Protein 6ZDW (pdb70)

Solvent-accessible surface area: 14766 Å² total; per-residue (Å²): 94,81,38,90,66,23,0,111,36,0,10,75,56,5,61,106,75,120,38,103,59,100,57,0,48,68,36,0,86,58,4,31,95,55,55,35,96,79,8,65,75,100,17,11,39,4,0,0,65,9,0,2,43,2,0,2,36,5,0,0,5,66,87,16,51,177,89,134,39,52,63,0,50,64,30,8,167,132,10,89,96,6,84,102,0,5,106,57,4,3,66,94,0,94,23,134,178,69,140,128,119,72,84,40,55,59,8,2,3,21,0,2,0,0,0,16,105,37,52,25,18,82,2,0,32,87,1,0,47,128,6,0,36,86,22,0,62,95,39,62,134,121,128,128,109,34,72,107,19,5,113,26,0,26,69,48,2,38,52,122,163,43,152,96,21,102,67,97,56,0,59,79,40,0,61,45,39,48,65,35,221,89,141,108,18,67,115,80,17,8,36,5,0,0,65,8,0,0,42,2,0,2,34,5,0,0,5,65,91,14,43,172,61,140,38,53,48,0,46,68,21,8,160,132,1,84,87,6,55,59,0,0,103,31,0,4,137,84,2,154,33,71,116,102,29,135,65,100,119,9,44,70,41,0,6,26,0,0,0,0,0,15,100,37,48,26,17,60,1,0,32,57,0,0,48,129,5,0,37,94,24,0,64,92,41,66,119,167

Sequence (288 aa):
DTVEQFIHTIFARVTGRPVDITAALPLLKQILTGYTQEVAEHKFNYIGESAVQFAMHLILADHFSKYENGCLSAIAKKYTVPLQLYKLIGKQIHLKEYVRPVYLKETLDMIVGILFRCYGITAVYKFIQEEFILLVNQDINNTDTVEQFIHTIFARVTDDHGRPVDITAALPLLKQILTGYTQEVAEHKFNYIGESAVQFAMHLILADHFSKYENGCLSAIAKKYTVPLQLYKLIGKQIHLKEYVRPVYLKETLDMIVGILFRCYGITAVYKFIQEEFILLVNQDINN

B-factor: mean 44.1, std 14.48, range [25.54, 106.85]

Foldseek 3Di:
DDLVLLLCLLQVLQDPDGDDCVQLVVQSSCVVVPVCVVVVVLCQLVQLLVLLLVLLLVLCCVPVVVDDVVVSVVLSVVCNPPVVLLVVLCVSSVPDDDPDPVSSSSSNSNSSSSCCVRPNSSSNNSSRVVSSVVVSVVVVVD/DVLLVLLVVLLQCLFAAPVRHGDDCVQLVVLSCCLVPPPDPPCVVLVQLVQLLVLLLVLLLVLCCVPVVVDDPVVSVVLSVVCNPPLVLLLQLCVVSVNPNPDDSVCSSSSSSNSSSSLCVRHNSVSNNSSRVVSSVVVSVVVVVD

Radius of gyration: 19.63 Å; Cα contacts (8 Å, |Δi|>4): 310; chains: 2; bounding box: 52×52×36 Å

Nearest PDB structures (foldseek):
  6zdw-assembly1_AAA  TM=1.007E+00  e=9.420E-19  Mucor lusitanicus
  6zdw-assembly1_BBB  TM=9.705E-01  e=2.427E-16  Mucor lusitanicus
  3o2r-assembly2_D  TM=5.056E-01  e=5.310E-02  Campylobacter jejuni subsp. jejuni NCTC 11168 = ATCC 700819
  3rv0-assembly2_C  TM=5.496E-01  e=4.661E-01  Vanderwaltozyma polyspora DSM 70294
  6zdw-assembly1_BBB  TM=1.007E+00  e=6.948E-21  Mucor lusitanicus

Secondary structure (P-SEA, 3-state):
ccaaaaaaaaaaaccccccccccaaaaaaaaaacccccccccaaaaaaaaaaaaaaaaaaaaccccccaaaaaaaaaaaccaaaaaaaaaaaacccccccaaaaaaaaaaaaaaaaacccaaaaaaaccaaaaaaaaaaaac/caaaaaaaaaaaaacccccccccccccaaaaaaaaaccccccccccaaaaaaaaaaaaaaaaaaaaccccccaaaaaaaaaacccaaaaaaaaaaaacccccccaaaaaaaaaaaaaaaaacccaaaaaaaccaaaaaaaaaaaac

Structure (mmCIF, N/CA/C/O backbone):
data_6ZDW
#
_entry.id   6ZDW
#
_cell.length_a   75.910
_cell.length_b   80.759
_cell.length_c   83.783
_cell.angle_alpha   90.000
_cell.angle_beta   90.000
_cell.angle_gamma   90.000
#
_symmetry.space_group_name_H-M   'P 21 21 21'
#
loop_
_entity.id
_entity.type
_entity.pdbx_description
1 polymer 'DRBM domain-containing protein'
2 water water
#
loop_
_atom_site.group_PDB
_atom_site.id
_atom_site.type_symbol
_atom_site.label_atom_id
_atom_site.label_alt_id
_atom_site.label_comp_id
_atom_site.label_asym_id
_atom_site.label_entity_id
_atom_site.label_seq_id
_atom_site.pdbx_PDB_ins_code
_atom_site.Cartn_x
_atom_site.Cartn_y
_atom_site.Cartn_z
_atom_site.occupancy
_atom_site.B_iso_or_equiv
_atom_site.auth_seq_id
_atom_site.auth_comp_id
_atom_site.auth_asym_id
_atom_site.auth_atom_id
_atom_site.pdbx_PDB_model_num
ATOM 1 N N . ASP A 1 5 ? 62.607 39.128 48.635 1.000 89.816 5 ASP AAA N 1
ATOM 2 C CA . ASP A 1 5 ? 62.606 40.084 47.478 1.000 87.480 5 ASP AAA CA 1
ATOM 3 C C . ASP A 1 5 ? 61.151 40.443 47.127 1.000 79.686 5 ASP AAA C 1
ATOM 4 O O . ASP A 1 5 ? 60.362 40.706 48.067 1.000 82.609 5 ASP AAA O 1
ATOM 10 N N . THR A 1 6 ? 60.802 40.434 45.834 1.000 70.518 6 THR AAA N 1
ATOM 11 C CA . THR A 1 6 ? 59.573 41.063 45.277 1.000 60.306 6 THR AAA CA 1
ATOM 12 C C . THR A 1 6 ? 58.307 40.316 45.741 1.000 53.824 6 THR AAA C 1
ATOM 13 O O . THR A 1 6 ? 58.393 39.183 46.279 1.000 49.781 6 THR AAA O 1
ATOM 24 N N . VAL A 1 7 ? 57.160 40.960 45.542 1.000 47.913 7 VAL AAA N 1
ATOM 25 C CA . VAL A 1 7 ? 55.812 40.341 45.669 1.000 44.889 7 VAL AAA CA 1
ATOM 26 C C . VAL A 1 7 ? 55.718 39.176 44.675 1.000 40.697 7 VAL AAA C 1
ATOM 27 O O . VAL A 1 7 ? 55.165 38.136 45.048 1.000 37.791 7 VAL AAA O 1
ATOM 40 N N . GLU A 1 8 ? 56.272 39.338 43.467 1.000 42.123 8 GLU AAA N 1
ATOM 41 C CA . GLU A 1 8 ? 56.196 38.318 42.387 1.000 42.899 8 GLU AAA CA 1
ATOM 42 C C . GLU A 1 8 ? 56.910 37.044 42.830 1.000 38.079 8 GLU AAA C 1
ATOM 43 O O . GLU A 1 8 ? 56.412 35.961 42.498 1.000 37.159 8 GLU AAA O 1
ATOM 55 N N . GLN A 1 9 ? 58.034 37.165 43.540 1.000 38.943 9 GLN AAA N 1
ATOM 56 C CA . GLN A 1 9 ? 58.760 35.987 44.085 1.000 40.744 9 GLN AAA CA 1
ATOM 57 C C . GLN A 1 9 ? 57.826 35.186 45.003 1.000 36.311 9 GLN AAA C 1
ATOM 58 O O . GLN A 1 9 ? 57.747 33.960 44.848 1.000 35.730 9 GLN AAA O 1
ATOM 72 N N . PHE A 1 10 ? 57.146 35.847 45.936 1.000 36.944 10 PHE AAA N 1
ATOM 73 C CA . PHE A 1 10 ? 56.222 35.173 46.886 1.000 37.243 10 PHE AAA CA 1
ATOM 74 C C . PHE A 1 10 ? 55.083 34.521 46.103 1.000 34.916 10 PHE AAA C 1
ATOM 75 O O . PHE A 1 10 ? 54.772 33.353 46.363 1.000 35.718 10 PHE AAA O 1
ATOM 92 N N . ILE A 1 11 ? 54.515 35.244 45.141 1.000 35.420 11 ILE AAA N 1
ATOM 93 C CA . ILE A 1 11 ? 53.361 34.754 44.335 1.000 35.552 11 ILE AAA CA 1
ATOM 94 C C . ILE A 1 11 ? 53.796 33.497 43.577 1.000 34.289 11 ILE AAA C 1
ATOM 95 O O . ILE A 1 11 ? 53.103 32.477 43.664 1.000 33.793 11 ILE AAA O 1
ATOM 111 N N . HIS A 1 12 ? 54.939 33.526 42.906 1.000 33.447 12 HIS AAA N 1
ATOM 112 C CA . HIS A 1 12 ? 55.410 32.346 42.139 1.000 35.506 12 HIS AAA CA 1
ATOM 113 C C . HIS A 1 12 ? 55.740 31.186 43.089 1.000 36.688 12 HIS AAA C 1
ATOM 114 O O . HIS A 1 12 ? 55.448 30.030 42.719 1.000 36.997 12 HIS AAA O 1
ATOM 129 N N . THR A 1 13 ? 56.274 31.456 44.279 1.000 35.583 13 THR AAA N 1
ATOM 130 C CA . THR A 1 13 ? 56.561 30.403 45.292 1.000 37.698 13 THR AAA CA 1
ATOM 131 C C . THR A 1 13 ? 55.249 29.739 45.730 1.000 38.271 13 THR AAA C 1
ATOM 132 O O . THR A 1 13 ? 55.198 28.501 45.840 1.000 40.976 13 THR AAA O 1
ATOM 143 N N . ILE A 1 14 ? 54.213 30.537 45.960 1.000 38.088 14 ILE AAA N 1
ATOM 144 C CA . ILE A 1 14 ? 52.864 30.039 46.358 1.000 37.827 14 ILE AAA CA 1
ATOM 145 C C . ILE A 1 14 ? 52.287 29.175 45.221 1.000 37.845 14 ILE AAA C 1
ATOM 146 O O . ILE A 1 14 ? 51.891 28.046 45.513 1.000 41.848 14 ILE AAA O 1
ATOM 162 N N . PHE A 1 15 ? 52.251 29.682 43.978 1.000 40.388 15 PHE AAA N 1
ATOM 163 C CA . PHE A 1 15 ? 51.602 29.022 42.807 1.000 39.265 15 PHE AAA CA 1
ATOM 164 C C . PHE A 1 15 ? 52.330 27.725 42.446 1.000 39.942 15 PHE AAA C 1
ATOM 165 O O . PHE A 1 15 ? 51.663 26.738 42.091 1.000 40.120 15 PHE AAA O 1
ATOM 182 N N . ALA A 1 16 ? 53.664 27.718 42.519 1.000 43.005 16 ALA AAA N 1
ATOM 183 C CA . ALA A 1 16 ? 54.499 26.520 42.254 1.000 44.632 16 ALA AAA CA 1
ATOM 184 C C . ALA A 1 16 ? 54.118 25.384 43.225 1.000 42.377 16 ALA AAA C 1
ATOM 185 O O . ALA A 1 16 ? 54.329 24.194 42.883 1.000 42.048 16 ALA AAA O 1
ATOM 192 N N . ARG A 1 17 ? 53.535 25.702 44.377 1.000 38.072 17 ARG AAA N 1
ATOM 193 C CA . ARG A 1 17 ? 53.134 24.654 45.368 1.000 42.008 17 ARG AAA CA 1
ATOM 194 C C . ARG A 1 17 ? 51.832 23.930 44.974 1.000 42.062 17 ARG AAA C 1
ATOM 195 O O . ARG A 1 17 ? 51.622 22.798 45.455 1.000 47.352 17 ARG AAA O 1
ATOM 216 N N . VAL A 1 18 ? 50.974 24.542 44.158 1.000 39.014 18 VAL AAA N 1
ATOM 217 C CA . VAL A 1 18 ? 49.542 24.138 44.043 1.000 37.145 18 VAL AAA CA 1
ATOM 218 C C . VAL A 1 18 ? 49.229 23.613 42.639 1.000 39.429 18 VAL AAA C 1
ATOM 219 O O . VAL A 1 18 ? 48.051 23.444 42.307 1.000 46.047 18 VAL AAA O 1
ATOM 232 N N . THR A 1 19 ? 50.251 23.284 41.868 1.000 41.917 19 THR AAA N 1
ATOM 233 C CA . THR A 1 19 ? 50.128 22.414 40.671 1.000 48.148 19 THR AAA CA 1
ATOM 234 C C . THR A 1 19 ? 49.742 20.998 41.145 1.000 50.599 19 THR AAA C 1
ATOM 235 O O . THR A 1 19 ? 48.636 20.555 40.807 1.000 56.956 19 THR AAA O 1
ATOM 246 N N . GLY A 1 23 ? 51.279 17.763 37.950 1.000 63.525 23 GLY AAA N 1
ATOM 247 C CA . GLY A 1 23 ? 52.194 18.915 37.801 1.000 60.271 23 GLY AAA CA 1
ATOM 248 C C . GLY A 1 23 ? 51.667 19.971 36.838 1.000 57.238 23 GLY AAA C 1
ATOM 249 O O . GLY A 1 23 ? 52.465 20.841 36.431 1.000 59.708 23 GLY AAA O 1
ATOM 253 N N . ARG A 1 24 ? 50.372 19.921 36.497 1.000 56.527 24 ARG AAA N 1
ATOM 254 C CA . ARG A 1 24 ? 49.729 20.835 35.514 1.000 54.732 24 ARG AAA CA 1
ATOM 255 C C . ARG A 1 24 ? 49.609 22.222 36.145 1.000 48.920 24 ARG AAA C 1
ATOM 256 O O . ARG A 1 24 ? 49.170 22.345 37.287 1.000 44.997 24 ARG AAA O 1
ATOM 262 N N . PRO A 1 25 ? 49.995 23.313 35.440 1.000 48.942 25 PRO AAA N 1
ATOM 263 C CA . PRO A 1 25 ? 49.892 24.656 36.010 1.000 48.460 25 PRO AAA CA 1
ATOM 264 C C . PRO A 1 25 ? 48.432 25.010 36.342 1.000 47.060 25 PRO AAA C 1
ATOM 265 O O . PRO A 1 25 ? 47.528 24.448 35.731 1.000 46.009 25 PRO AAA O 1
ATOM 276 N N . VAL A 1 26 ? 48.235 25.907 37.309 1.000 44.050 26 VAL AAA N 1
ATOM 277 C CA . VAL A 1 26 ? 46.907 26.523 37.589 1.000 44.628 26 VAL AAA CA 1
ATOM 278 C C . VAL A 1 26 ? 46.777 27.763 36.703 1.000 43.955 26 VAL AAA C 1
ATOM 279 O O . VAL A 1 26 ? 47.796 28.256 36.190 1.000 44.178 26 VAL AAA O 1
ATOM 292 N N . ASP A 1 27 ? 45.549 28.213 36.491 1.000 43.815 27 ASP AAA N 1
ATOM 293 C CA . ASP A 1 27 ? 45.253 29.546 35.914 1.000 47.103 27 ASP AAA CA 1
ATOM 294 C C . ASP A 1 27 ? 45.397 30.554 37.055 1.000 42.462 27 ASP AAA C 1
ATOM 295 O O . ASP A 1 27 ? 44.595 30.488 37.983 1.000 41.228 27 ASP AAA O 1
ATOM 304 N N . ILE A 1 28 ? 46.388 31.443 36.978 1.000 44.334 28 ILE AAA N 1
ATOM 305 C CA . ILE A 1 28 ? 46.719 32.420 38.058 1.000 45.630 28 ILE AAA CA 1
ATOM 306 C C . ILE A 1 28 ? 45.880 33.691 37.908 1.000 44.105 28 ILE AAA C 1
ATOM 307 O O . ILE A 1 28 ? 45.989 34.541 38.790 1.000 45.660 28 ILE AAA O 1
ATOM 323 N N . THR A 1 29 ? 45.101 33.819 36.833 1.000 47.100 29 THR AAA N 1
ATOM 324 C CA . THR A 1 29 ? 44.298 35.026 36.504 1.000 51.039 29 THR AAA CA 1
ATOM 325 C C . THR A 1 29 ? 43.611 35.545 37.768 1.000 47.571 29 THR AAA C 1
ATOM 326 O O . THR A 1 29 ? 43.850 36.708 38.131 1.000 51.088 29 THR AAA O 1
ATOM 337 N N . ALA A 1 30 ? 42.788 34.704 38.399 1.000 45.126 30 ALA AAA N 1
ATOM 338 C CA . ALA A 1 30 ? 41.911 35.091 39.528 1.000 44.314 30 ALA AAA CA 1
ATOM 339 C C . ALA A 1 30 ? 42.752 35.425 40.770 1.000 40.076 30 ALA AAA C 1
ATOM 340 O O . ALA A 1 30 ? 42.498 36.480 41.375 1.000 41.791 30 ALA AAA O 1
ATOM 347 N N . ALA A 1 31 ? 43.726 34.581 41.122 1.000 36.457 31 ALA AAA N 1
ATOM 348 C CA . ALA A 1 31 ? 44.481 34.659 42.399 1.000 34.378 31 ALA AAA CA 1
ATOM 349 C C . ALA A 1 31 ? 45.512 35.795 42.368 1.000 34.801 31 ALA AAA C 1
ATOM 350 O O . ALA A 1 31 ? 45.754 36.405 43.422 1.000 33.743 31 ALA AAA O 1
ATOM 357 N N . LEU A 1 32 ? 46.114 36.063 41.211 1.000 36.031 32 LEU AAA N 1
ATOM 358 C CA . LEU A 1 32 ? 47.263 36.994 41.087 1.000 37.764 32 LEU AAA CA 1
ATOM 359 C C . LEU A 1 32 ? 46.953 38.352 41.735 1.000 37.564 32 LEU AAA C 1
ATOM 360 O O . LEU A 1 32 ? 47.690 38.787 42.618 1.000 35.984 32 LEU AAA O 1
ATOM 376 N N . PRO A 1 33 ? 45.874 39.077 41.347 1.000 37.931 33 PRO AAA N 1
ATOM 377 C CA . PRO A 1 33 ? 45.591 40.395 41.925 1.000 39.768 33 PRO AAA CA 1
ATOM 378 C C . PRO A 1 33 ? 45.270 40.368 43.428 1.000 37.846 33 PRO AAA C 1
ATOM 379 O O . PRO A 1 33 ? 45.622 41.295 44.122 1.000 38.689 33 PRO AAA O 1
ATOM 390 N N . LEU A 1 34 ? 44.611 39.304 43.888 1.000 36.096 34 LEU AAA N 1
ATOM 391 C CA . LEU A 1 34 ? 44.245 39.102 45.312 1.000 35.117 34 LEU AAA CA 1
ATOM 392 C C . LEU A 1 34 ? 45.517 38.926 46.145 1.000 34.073 34 LEU AAA C 1
ATOM 393 O O . LEU A 1 34 ? 45.644 39.591 47.183 1.000 33.904 34 LEU AAA O 1
ATOM 409 N N . LEU A 1 35 ? 46.433 38.067 45.699 1.000 34.093 35 LEU AAA N 1
ATOM 410 C CA . LEU A 1 35 ? 47.710 37.813 46.417 1.000 33.615 35 LEU AAA CA 1
ATOM 411 C C . LEU A 1 35 ? 48.545 39.097 46.449 1.000 35.597 35 LEU AAA C 1
ATOM 412 O O . LEU A 1 35 ? 49.142 39.374 47.495 1.000 36.645 35 LEU AAA O 1
ATOM 428 N N . LYS A 1 36 ? 48.562 39.869 45.365 1.000 36.043 36 LYS AAA N 1
ATOM 429 C CA . LYS A 1 36 ? 49.308 41.153 45.309 1.000 40.639 36 LYS AAA CA 1
ATOM 430 C C . LYS A 1 36 ? 48.796 42.100 46.400 1.000 40.400 36 LYS AAA C 1
ATOM 431 O O . LYS A 1 36 ? 49.622 42.683 47.097 1.000 43.762 36 LYS AAA O 1
ATOM 450 N N . GLN A 1 37 ? 47.482 42.246 46.546 1.000 41.318 37 GLN AAA N 1
ATOM 451 C CA . GLN A 1 37 ? 46.876 43.124 47.583 1.000 43.568 37 GLN AAA CA 1
ATOM 452 C C . GLN A 1 37 ? 47.352 42.680 48.966 1.000 40.260 37 GLN AAA C 1
ATOM 453 O O . GLN A 1 37 ? 47.879 43.519 49.703 1.000 44.709 37 GLN AAA O 1
ATOM 467 N N . ILE A 1 38 ? 47.180 41.405 49.307 1.000 38.181 38 ILE AAA N 1
ATOM 468 C CA . ILE A 1 38 ? 47.352 40.956 50.720 1.000 40.309 38 ILE AAA CA 1
ATOM 469 C C . ILE A 1 38 ? 48.848 40.917 51.045 1.000 41.988 38 ILE AAA C 1
ATOM 470 O O . ILE A 1 38 ? 49.188 41.155 52.218 1.000 41.741 38 ILE AAA O 1
ATOM 486 N N . LEU A 1 39 ? 49.711 40.684 50.048 1.000 42.145 39 LEU AAA N 1
ATOM 487 C CA . LEU A 1 39 ? 51.178 40.537 50.267 1.000 45.472 39 LEU AAA CA 1
ATOM 488 C C . LEU A 1 39 ? 51.828 41.913 50.478 1.000 49.472 39 LEU AAA C 1
ATOM 489 O O . LEU A 1 39 ? 52.942 41.952 51.030 1.000 57.790 39 LEU AAA O 1
ATOM 505 N N . THR A 1 40 ? 51.159 42.997 50.083 1.000 47.066 40 THR AAA N 1
ATOM 506 C CA . THR A 1 40 ? 51.583 44.390 50.383 1.000 53.163 40 THR AAA CA 1
ATOM 507 C C . THR A 1 40 ? 51.000 44.814 51.744 1.000 58.904 40 THR AAA C 1
ATOM 508 O O . THR A 1 40 ? 51.445 45.850 52.290 1.000 70.090 40 THR AAA O 1
ATOM 519 N N . GLY A 1 41 ? 50.062 44.026 52.284 1.000 55.723 41 GLY AAA N 1
ATOM 520 C CA . GLY A 1 41 ? 49.314 44.335 53.515 1.000 58.024 41 GLY AAA CA 1
ATOM 521 C C . GLY A 1 41 ? 48.009 45.066 53.234 1.000 63.880 41 GLY AAA C 1
ATOM 522 O O . GLY A 1 41 ? 47.287 45.340 54.207 1.000 70.622 41 GLY AAA O 1
ATOM 526 N N . TYR A 1 42 ? 47.706 45.380 51.967 1.000 67.635 42 TYR AAA N 1
ATOM 527 C CA . TYR A 1 42 ? 46.477 46.105 51.536 1.000 68.989 42 TYR AAA CA 1
ATOM 528 C C . TYR A 1 42 ? 45.271 45.149 51.618 1.000 70.290 42 TYR AAA C 1
ATOM 529 O O . TYR A 1 42 ? 44.727 44.727 50.566 1.000 72.179 42 TYR AAA O 1
ATOM 535 N N . THR A 1 43 ? 44.855 44.834 52.851 1.000 64.146 43 THR AAA N 1
ATOM 536 C CA . THR A 1 43 ? 43.842 43.799 53.200 1.000 65.802 43 THR AAA CA 1
ATOM 537 C C . THR A 1 43 ? 42.466 44.455 53.410 1.000 73.949 43 THR AAA C 1
ATOM 538 O O . THR A 1 43 ? 41.477 43.691 53.554 1.000 85.375 43 THR AAA O 1
ATOM 543 N N . GLN A 1 44 ? 42.394 45.798 53.399 1.000 78.631 44 GLN AAA N 1
ATOM 544 C CA . GLN A 1 44 ? 41.148 46.598 53.594 1.000 80.812 44 GLN AAA CA 1
ATOM 545 C C . GLN A 1 44 ? 40.186 46.388 52.412 1.000 80.414 44 GLN AAA C 1
ATOM 546 O O . GLN A 1 44 ? 38.964 46.297 52.660 1.000 82.499 44 GLN AAA O 1
ATOM 552 N N . GLU A 1 45 ? 40.709 46.306 51.181 1.000 77.686 45 GLU AAA N 1
ATOM 553 C CA . GLU A 1 45 ? 39.918 46.103 49.935 1.000 73.886 45 GLU AAA CA 1
ATOM 554 C C . GLU A 1 45 ? 39.284 44.702 49.912 1.000 73.301 45 GLU AAA C 1
ATOM 555 O O . GLU A 1 45 ? 38.250 44.561 49.226 1.000 74.528 45 GLU AAA O 1
ATOM 561 N N . VAL A 1 46 ? 39.860 43.720 50.630 1.000 70.882 46 VAL AAA N 1
ATOM 562 C CA . VAL A 1 46 ? 39.458 42.273 50.610 1.000 64.233 46 VAL AAA CA 1
ATOM 563 C C . VAL A 1 46 ? 38.706 41.879 51.906 1.000 64.314 46 VAL AAA C 1
ATOM 564 O O . VAL A 1 46 ? 38.453 40.655 52.107 1.000 58.250 46 VAL AAA O 1
ATOM 569 N N . ALA A 1 47 ? 38.317 42.859 52.738 1.000 59.002 47 ALA AAA N 1
ATOM 570 C CA . ALA A 1 47 ? 37.722 42.656 54.086 1.000 52.674 47 ALA AAA CA 1
ATOM 571 C C . ALA A 1 47 ? 36.476 41.773 53.980 1.000 52.909 47 ALA AAA C 1
ATOM 572 O O . ALA A 1 47 ? 36.395 40.783 54.737 1.000 49.238 47 ALA AAA O 1
ATOM 579 N N . GLU A 1 48 ? 35.562 42.124 53.063 1.000 57.089 48 GLU AAA N 1
ATOM 580 C CA . GLU A 1 48 ? 34.222 41.491 52.871 1.000 57.427 48 GLU AAA CA 1
ATOM 581 C C . GLU A 1 48 ? 34.363 40.029 52.421 1.000 51.695 48 GLU AAA C 1
ATOM 582 O O . GLU A 1 48 ? 33.404 39.259 52.647 1.000 50.501 48 GLU AAA O 1
ATOM 588 N N . HIS A 1 49 ? 35.497 39.653 51.810 1.000 50.977 49 HIS AAA N 1
ATOM 589 C CA . HIS A 1 49 ? 35.747 38.274 51.300 1.000 47.510 49 HIS AAA CA 1
ATOM 590 C C . HIS A 1 49 ? 36.153 37.340 52.447 1.000 43.253 49 HIS AAA C 1
ATOM 591 O O . HIS A 1 49 ? 36.107 36.113 52.204 1.000 41.455 49 HIS AAA O 1
ATOM 606 N N . LYS A 1 50 ? 36.535 37.883 53.622 1.000 41.739 50 LYS AAA N 1
ATOM 607 C CA . LYS A 1 50 ? 36.827 37.114 54.872 1.000 37.669 50 LYS AAA CA 1
ATOM 608 C C . LYS A 1 50 ? 37.909 36.056 54.612 1.000 31.308 50 LYS AAA C 1
ATOM 609 O O . LYS A 1 50 ? 37.770 34.904 55.078 1.000 29.563 50 LYS AAA O 1
ATOM 628 N N . PHE A 1 51 ? 38.942 36.398 53.850 1.000 31.161 51 PHE AAA N 1
ATOM 629 C CA . PHE A 1 51 ? 39.950 35.409 53.382 1.000 30.421 51 PHE AAA CA 1
ATOM 630 C C . PHE A 1 51 ? 40.667 34.800 54.593 1.000 27.449 51 PHE AAA C 1
ATOM 631 O O . PHE A 1 51 ? 40.916 33.590 54.591 1.000 27.903 51 PHE AAA O 1
ATOM 648 N N . ASN A 1 52 ? 40.981 35.617 55.596 1.000 28.217 52 ASN AAA N 1
ATOM 649 C CA . ASN A 1 52 ? 41.710 35.156 56.809 1.000 30.173 52 ASN AAA CA 1
ATOM 650 C C . ASN A 1 52 ? 40.836 34.137 57.553 1.000 28.404 52 ASN AAA C 1
ATOM 651 O O . ASN A 1 52 ? 41.339 33.057 57.893 1.000 27.767 52 ASN AAA O 1
ATOM 662 N N . TYR A 1 53 ? 39.558 34.441 57.756 1.000 28.450 53 TYR AAA N 1
ATOM 663 C CA . TYR A 1 53 ? 38.623 33.558 58.496 1.000 28.417 53 TYR AAA CA 1
ATOM 664 C C . TYR A 1 53 ? 38.472 32.225 57.754 1.000 27.280 53 TYR AAA C 1
ATOM 665 O O . TYR A 1 53 ? 38.609 31.149 58.369 1.000 27.251 53 TYR AAA O 1
ATOM 683 N N . ILE A 1 54 ? 38.203 32.294 56.449 1.000 28.545 54 ILE AAA N 1
ATOM 684 C CA . ILE A 1 54 ? 38.048 31.091 55.588 1.000 29.200 54 ILE AAA CA 1
ATOM 685 C C . ILE A 1 54 ? 39.368 30.311 55.593 1.000 25.763 54 ILE AAA C 1
ATOM 686 O O . ILE A 1 54 ? 39.320 29.100 55.739 1.000 26.446 54 ILE AAA O 1
ATOM 702 N N . GLY A 1 55 ? 40.508 30.991 55.480 1.000 26.464 55 GLY AAA N 1
ATOM 703 C CA . GLY A 1 55 ? 41.826 30.334 55.434 1.000 27.698 55 GLY AAA CA 1
ATOM 704 C C . GLY A 1 55 ? 42.134 29.562 56.703 1.000 26.997 55 GLY AAA C 1
ATOM 705 O O . GLY A 1 55 ? 42.583 28.416 56.612 1.000 27.426 55 GLY AAA O 1
ATOM 709 N N . GLU A 1 56 ? 41.894 30.169 57.860 1.000 27.323 56 GLU AAA N 1
ATOM 710 C CA . GLU A 1 56 ? 42.081 29.518 59.183 1.000 29.394 56 GLU AAA CA 1
ATOM 711 C C . GLU A 1 56 ? 41.287 28.207 59.206 1.000 27.377 56 GLU AAA C 1
ATOM 712 O O . GLU A 1 56 ? 41.861 27.170 59.565 1.000 28.481 56 GLU AAA O 1
ATOM 724 N N . SER A 1 57 ? 40.024 28.248 58.780 1.000 28.070 57 SER AAA N 1
ATOM 725 C CA . SER A 1 57 ? 39.118 27.074 58.767 1.000 28.942 57 SER AAA CA 1
ATOM 726 C C . SER A 1 57 ? 39.585 26.049 57.721 1.000 27.621 57 SER AAA C 1
ATOM 727 O O . SER A 1 57 ? 39.566 24.835 58.015 1.000 27.080 57 SER AAA O 1
ATOM 735 N N . ALA A 1 58 ? 40.025 26.509 56.549 1.000 26.809 58 ALA AAA N 1
ATOM 736 C CA . ALA A 1 58 ? 4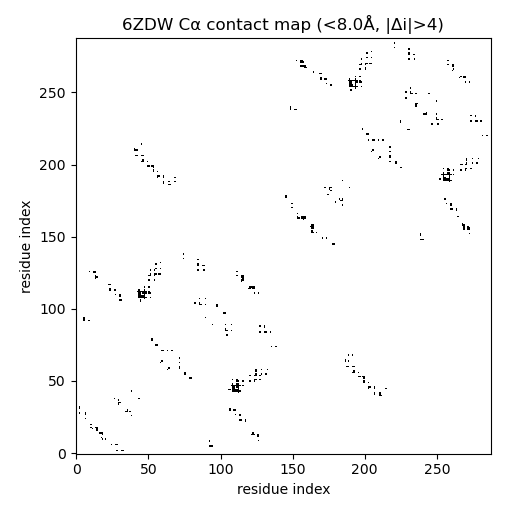0.468 25.635 55.447 1.000 27.150 58 ALA AAA CA 1
ATOM 737 C C . ALA A 1 58 ? 41.720 24.858 55.880 1.000 26.409 58 ALA AAA C 1
ATOM 738 O O . ALA A 1 58 ? 41.802 23.672 55.563 1.000 26.369 58 ALA AAA O 1
ATOM 745 N N . VAL A 1 59 ? 42.642 25.482 56.615 1.000 26.897 59 VAL AAA N 1
ATOM 746 C CA . VAL A 1 59 ? 43.873 24.801 57.124 1.000 28.225 59 VAL AAA CA 1
ATOM 747 C C . VAL A 1 59 ? 43.452 23.636 58.019 1.000 26.582 59 VAL AAA C 1
ATOM 748 O O . VAL A 1 59 ? 43.988 22.541 57.841 1.000 28.183 59 VAL AAA O 1
ATOM 761 N N . GLN A 1 60 ? 42.510 23.866 58.936 1.000 26.603 60 GLN AAA N 1
ATOM 762 C CA . GLN A 1 60 ? 42.000 22.823 59.861 1.000 28.887 60 GLN AAA CA 1
ATOM 763 C C . GLN A 1 60 ? 41.449 21.650 59.043 1.000 27.242 60 GLN AAA C 1
ATOM 764 O O . GLN A 1 60 ? 41.838 20.506 59.308 1.000 29.655 60 GLN AAA O 1
ATOM 778 N N . PHE A 1 61 ? 40.597 21.925 58.057 1.000 27.525 61 PHE AAA N 1
ATOM 779 C CA . PHE A 1 61 ? 39.958 20.877 57.221 1.000 27.822 61 PHE AAA CA 1
ATOM 780 C C . PHE A 1 61 ? 41.029 20.116 56.425 1.000 26.739 61 PHE AAA C 1
ATOM 781 O O . PHE A 1 61 ? 41.024 18.870 56.425 1.000 27.126 61 PHE AAA O 1
ATOM 798 N N . ALA A 1 62 ? 41.947 20.837 55.781 1.000 26.316 62 ALA AAA N 1
ATOM 799 C CA . ALA A 1 62 ? 43.032 20.237 54.970 1.000 27.596 62 ALA AAA CA 1
ATOM 800 C C . ALA A 1 62 ? 43.878 19.295 55.841 1.000 28.009 62 ALA AAA C 1
ATOM 801 O O . ALA A 1 62 ? 44.241 18.213 55.369 1.000 27.993 62 ALA AAA O 1
ATOM 808 N N . MET A 1 63 ? 44.173 19.672 57.085 1.000 27.881 63 MET AAA N 1
ATOM 809 C CA . MET A 1 63 ? 44.960 18.804 58.002 1.000 30.044 63 MET AAA CA 1
ATOM 810 C C . MET A 1 63 ? 44.205 17.492 58.233 1.000 29.676 63 MET AAA C 1
ATOM 811 O O . MET A 1 63 ? 44.839 16.436 58.179 1.000 30.828 63 MET AAA O 1
ATOM 825 N N . HIS A 1 64 ? 42.890 17.557 58.454 1.000 30.443 64 HIS AAA N 1
ATOM 826 C CA . HIS A 1 64 ? 42.033 16.364 58.674 1.000 32.083 64 HIS AAA CA 1
ATOM 827 C C . HIS A 1 64 ? 42.076 15.474 57.422 1.000 30.599 64 HIS AAA C 1
ATOM 828 O O . HIS A 1 64 ? 42.233 14.244 57.575 1.000 31.384 64 HIS AAA O 1
ATOM 843 N N . LEU A 1 65 ? 41.990 16.070 56.228 1.000 29.751 65 LEU AAA N 1
ATOM 844 C CA . LEU A 1 65 ? 42.076 15.330 54.942 1.000 30.154 65 LEU AAA CA 1
ATOM 845 C C . LEU A 1 65 ? 43.450 14.659 54.834 1.000 29.230 65 LEU AAA C 1
ATOM 846 O O . LEU A 1 65 ? 43.509 13.471 54.474 1.000 31.643 65 LEU AAA O 1
ATOM 862 N N . ILE A 1 66 ? 44.521 15.367 55.170 1.000 29.355 66 ILE AAA N 1
ATOM 863 C CA . ILE A 1 66 ? 45.893 14.787 55.075 1.000 31.689 66 ILE AAA CA 1
ATOM 864 C C . ILE A 1 66 ? 45.988 13.591 56.031 1.000 32.326 66 ILE AAA C 1
ATOM 865 O O . ILE A 1 66 ? 46.516 12.557 55.615 1.000 34.371 66 ILE AAA O 1
ATOM 881 N N . LEU A 1 67 ? 45.475 13.713 57.255 1.000 31.221 67 LEU AAA N 1
ATOM 882 C CA . LEU A 1 67 ? 45.502 12.619 58.265 1.000 33.855 67 LEU AAA CA 1
ATOM 883 C C . LEU A 1 67 ? 44.718 11.396 57.764 1.000 33.165 67 LEU AAA C 1
ATOM 884 O O . LEU A 1 67 ? 45.235 10.281 57.876 1.000 35.529 67 LEU AAA O 1
ATOM 900 N N . ALA A 1 68 ? 43.515 11.604 57.221 1.000 34.845 68 ALA AAA N 1
ATOM 901 C CA . ALA A 1 68 ? 42.648 10.541 56.665 1.000 35.393 68 ALA AAA CA 1
ATOM 902 C C . ALA A 1 68 ? 43.337 9.851 55.474 1.000 37.216 68 ALA AAA C 1
ATOM 903 O O . ALA A 1 68 ? 43.218 8.613 55.361 1.000 36.900 68 ALA AAA O 1
ATOM 910 N N . ASP A 1 69 ? 44.029 10.618 54.620 1.000 35.452 69 ASP AAA N 1
ATOM 911 C CA . ASP A 1 69 ? 44.669 10.115 53.372 1.000 37.761 69 ASP AAA CA 1
ATOM 912 C C . ASP A 1 69 ? 45.986 9.395 53.686 1.000 40.358 69 ASP AAA C 1
ATOM 913 O O . ASP A 1 69 ? 46.232 8.346 53.075 1.000 42.070 69 ASP AAA O 1
ATOM 922 N N . HIS A 1 70 ? 46.813 9.953 54.574 1.000 39.412 70 HIS AAA N 1
ATOM 923 C CA . HIS A 1 70 ? 48.221 9.526 54.780 1.000 42.464 70 HIS AAA CA 1
ATOM 924 C C . HIS A 1 70 ? 48.398 8.688 56.053 1.000 42.366 70 HIS AAA C 1
ATOM 925 O O . HIS A 1 70 ? 49.400 7.965 56.121 1.000 43.589 70 HIS AAA O 1
ATOM 940 N N . PHE A 1 71 ? 47.474 8.762 57.012 1.000 40.127 71 PHE AAA N 1
ATOM 941 C CA . PHE A 1 71 ? 47.554 8.009 58.289 1.000 42.896 71 PHE AAA CA 1
ATOM 942 C C . PHE A 1 71 ? 46.278 7.177 58.455 1.000 40.728 71 PHE AAA C 1
ATOM 943 O O . PHE A 1 71 ? 45.802 7.022 59.567 1.000 40.342 71 PHE AAA O 1
ATOM 960 N N . SER A 1 72 ? 45.780 6.609 57.357 1.000 41.124 72 SER AAA N 1
ATOM 961 C CA . SER A 1 72 ? 44.459 5.935 57.283 1.000 41.834 72 SER AAA CA 1
ATOM 962 C C . SER A 1 72 ? 44.459 4.647 58.109 1.000 43.336 72 SER AAA C 1
ATOM 963 O O . SER A 1 72 ? 43.373 4.212 58.494 1.000 44.060 72 SER AAA O 1
ATOM 971 N N . LYS A 1 73 ? 45.625 4.044 58.346 1.000 45.464 73 LYS AAA N 1
ATOM 972 C CA . LYS A 1 73 ? 45.757 2.759 59.085 1.000 48.316 73 LYS AAA CA 1
ATOM 973 C C . LYS A 1 73 ? 45.397 2.956 60.561 1.000 46.731 73 LYS AAA C 1
ATOM 974 O O . LYS A 1 73 ? 45.090 1.955 61.211 1.000 48.930 73 LYS AAA O 1
ATOM 993 N N . TYR A 1 74 ? 45.484 4.189 61.068 1.000 44.522 74 TYR AAA N 1
ATOM 994 C CA . TYR A 1 74 ? 45.293 4.530 62.502 1.000 45.004 74 TYR AAA CA 1
ATOM 995 C C . TYR A 1 74 ? 43.805 4.720 62.817 1.000 41.483 74 TYR AAA C 1
ATOM 996 O O . TYR A 1 74 ? 43.055 5.250 61.982 1.000 39.580 74 TYR AAA O 1
ATOM 1014 N N . GLU A 1 75 ? 43.407 4.301 64.015 1.000 41.503 75 GLU AAA N 1
ATOM 1015 C CA . GLU A 1 75 ? 42.080 4.579 64.613 1.000 42.182 75 GLU AAA CA 1
ATOM 1016 C C . GLU A 1 75 ? 41.796 6.081 64.538 1.000 39.499 75 GLU AAA C 1
ATOM 1017 O O . GLU A 1 75 ? 42.716 6.885 64.752 1.000 38.614 75 GLU AAA O 1
ATOM 1029 N N . ASN A 1 76 ? 40.552 6.442 64.243 1.000 38.968 76 ASN AAA N 1
ATOM 1030 C CA . ASN A 1 76 ? 40.094 7.851 64.205 1.000 38.925 76 ASN AAA CA 1
ATOM 1031 C C . ASN A 1 76 ? 40.487 8.541 65.509 1.000 38.546 76 ASN AAA C 1
ATOM 1032 O O . ASN A 1 76 ? 40.843 9.721 65.458 1.000 39.468 76 ASN AAA O 1
ATOM 1043 N N . GLY A 1 77 ? 40.391 7.823 66.630 1.000 42.428 77 GLY AAA N 1
ATOM 1044 C CA . GLY A 1 77 ? 40.801 8.302 67.960 1.000 45.115 77 GLY AAA CA 1
ATOM 1045 C C . GLY A 1 77 ? 42.216 8.841 67.930 1.000 45.628 77 GLY AAA C 1
ATOM 1046 O O . GLY A 1 77 ? 42.428 9.957 68.446 1.000 46.472 77 GLY AAA O 1
ATOM 1050 N N . CYS A 1 78 ? 43.142 8.091 67.318 1.000 46.458 78 CYS AAA N 1
ATOM 1051 C CA . CYS A 1 78 ? 44.576 8.463 67.185 1.000 48.245 78 CYS AAA CA 1
ATOM 1052 C C . CYS A 1 78 ? 44.695 9.695 66.277 1.000 43.172 78 CYS AAA C 1
ATOM 1053 O O . CYS A 1 78 ? 45.451 10.610 66.635 1.000 43.933 78 CYS AAA O 1
ATOM 1061 N N . LEU A 1 79 ? 43.941 9.753 65.172 1.000 39.903 79 LEU AAA N 1
ATOM 1062 C CA . LEU A 1 79 ? 43.960 10.918 64.248 1.000 37.403 79 LEU AAA CA 1
ATOM 1063 C C . LEU A 1 79 ? 43.437 12.164 64.971 1.000 37.129 79 LEU AAA C 1
ATOM 1064 O O . LEU A 1 79 ? 44.038 13.231 64.785 1.000 38.451 79 LEU AAA O 1
ATOM 1080 N N . SER A 1 80 ? 42.361 12.037 65.759 1.000 38.921 80 SER AAA N 1
ATOM 1081 C CA . SER A 1 80 ? 41.754 13.151 66.539 1.000 40.704 80 SER AAA CA 1
ATOM 1082 C C . SER A 1 80 ? 42.759 13.674 67.572 1.000 41.384 80 SER AAA C 1
ATOM 1083 O O . SER A 1 80 ? 42.864 14.903 67.729 1.000 43.503 80 SER AAA O 1
ATOM 1091 N N . ALA A 1 81 ? 43.481 12.774 68.235 1.000 42.304 81 ALA AAA N 1
ATOM 1092 C CA . ALA A 1 81 ? 44.540 13.107 69.212 1.000 44.833 81 ALA AAA CA 1
ATOM 1093 C C . ALA A 1 81 ? 45.619 13.944 68.523 1.000 44.695 81 ALA AAA C 1
ATOM 1094 O O . ALA A 1 81 ? 45.999 14.985 69.075 1.000 47.018 81 ALA AAA O 1
ATOM 1101 N N . ILE A 1 82 ? 46.085 13.511 67.352 1.000 42.093 82 ILE AAA N 1
ATOM 1102 C CA . ILE A 1 82 ? 47.111 14.248 66.553 1.000 42.644 82 ILE AAA CA 1
ATOM 1103 C C . ILE A 1 82 ? 46.549 15.620 66.163 1.000 40.661 82 ILE AAA C 1
ATOM 1104 O O . ILE A 1 82 ? 47.225 16.621 66.419 1.000 41.205 82 ILE AAA O 1
ATOM 1120 N N . ALA A 1 83 ? 45.356 15.664 65.568 1.000 38.410 83 ALA AAA N 1
ATOM 1121 C CA . ALA A 1 83 ? 44.727 16.912 65.083 1.000 38.488 83 ALA AAA CA 1
ATOM 1122 C C . ALA A 1 83 ? 44.601 17.926 66.231 1.000 39.330 83 ALA AAA C 1
ATOM 1123 O O . ALA A 1 83 ? 44.813 19.116 65.974 1.000 39.379 83 ALA AAA O 1
ATOM 1130 N N . LYS A 1 84 ? 44.286 17.479 67.452 1.000 42.146 84 LYS AAA N 1
ATOM 1131 C CA . LYS A 1 84 ? 44.036 18.374 68.616 1.000 45.480 84 LYS AAA CA 1
ATOM 1132 C C . LYS A 1 84 ? 45.286 19.218 68.907 1.000 43.595 84 LYS AAA C 1
ATOM 1133 O O . LYS A 1 84 ? 45.139 20.374 69.355 1.000 46.907 84 LYS AAA O 1
ATOM 1152 N N . LYS A 1 85 ? 46.473 18.673 68.641 1.000 42.352 85 LYS AAA N 1
ATOM 1153 C CA . LYS A 1 85 ? 47.766 19.383 68.810 1.000 45.835 85 LYS AAA CA 1
ATOM 1154 C C . LYS A 1 85 ? 47.848 20.617 67.898 1.000 43.020 85 LYS AAA C 1
ATOM 1155 O O . LYS A 1 85 ? 48.617 21.526 68.230 1.000 45.029 85 LYS AAA O 1
ATOM 1174 N N . TYR A 1 86 ? 47.121 20.631 66.778 1.000 38.690 86 TYR AAA N 1
ATOM 1175 C CA . TYR A 1 86 ? 47.248 21.636 65.692 1.000 37.013 86 TYR AAA CA 1
ATOM 1176 C C . TYR A 1 86 ? 46.010 22.535 65.633 1.000 35.314 86 TYR AAA C 1
ATOM 1177 O O . TYR A 1 86 ? 45.809 23.180 64.611 1.000 34.605 86 TYR AAA O 1
ATOM 1195 N N . THR A 1 87 ? 45.233 22.612 66.713 1.000 35.725 87 THR AAA N 1
ATOM 1196 C CA . THR A 1 87 ? 44.039 23.489 66.823 1.000 37.530 87 THR AAA CA 1
ATOM 1197 C C . THR A 1 87 ? 44.441 24.935 66.515 1.000 35.543 87 THR AAA C 1
ATOM 1198 O O . THR A 1 87 ? 43.690 25.640 65.831 1.000 35.469 87 THR AAA O 1
ATOM 1209 N N . VAL A 1 88 ? 45.583 25.362 67.043 1.000 36.113 88 VAL AAA N 1
ATOM 1210 C CA . VAL A 1 88 ? 46.235 26.654 66.701 1.000 37.301 88 VAL AAA CA 1
ATOM 1211 C C . VAL A 1 88 ? 47.628 26.307 66.200 1.000 36.898 88 VAL AAA C 1
ATOM 1212 O O . V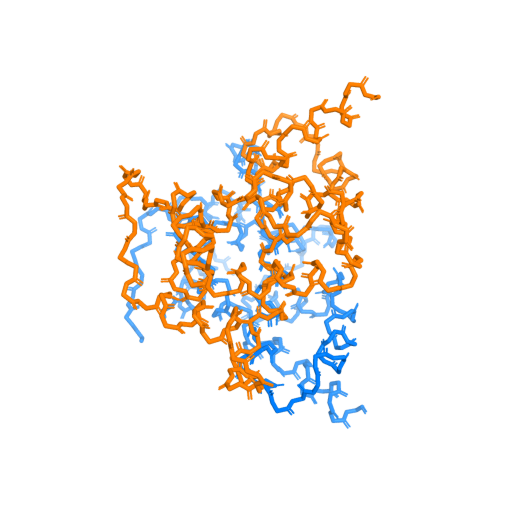AL A 1 88 ? 48.565 26.266 66.989 1.000 38.333 88 VAL AAA O 1
ATOM 1225 N N . PRO A 1 89 ? 47.783 26.004 64.890 1.000 37.000 89 PRO AAA N 1
ATOM 1226 C CA . PRO A 1 89 ? 48.987 25.342 64.380 1.000 37.281 89 PRO AAA CA 1
ATOM 1227 C C . PRO A 1 89 ? 50.166 26.293 64.120 1.000 35.104 89 PRO AAA C 1
ATOM 1228 O O . PRO A 1 89 ? 50.601 26.398 62.990 1.000 34.845 89 PRO AAA O 1
ATOM 1239 N N . LEU A 1 90 ? 50.665 26.951 65.170 1.000 36.213 90 LEU AAA N 1
ATOM 1240 C CA . LEU A 1 90 ? 51.720 27.994 65.060 1.000 35.960 90 LEU AAA CA 1
ATOM 1241 C C . LEU A 1 90 ? 52.995 27.364 64.487 1.000 36.106 90 LEU AAA C 1
ATOM 1242 O O . LEU A 1 90 ? 53.680 28.051 63.722 1.000 36.126 90 LEU AAA O 1
ATOM 1258 N N . GLN A 1 91 ? 53.302 26.108 64.821 1.000 36.682 91 GLN AAA N 1
ATOM 1259 C CA . GLN A 1 91 ? 54.534 25.451 64.318 1.000 40.755 91 GLN AAA CA 1
ATOM 1260 C C . GLN A 1 91 ? 54.389 25.220 62.808 1.000 36.620 91 GLN AAA C 1
ATOM 1261 O O . GLN A 1 91 ? 55.377 25.439 62.088 1.000 38.635 91 GLN AAA O 1
ATOM 1275 N N . LEU A 1 92 ? 53.197 24.857 62.329 1.000 34.446 92 LEU AAA N 1
ATOM 1276 C CA . LEU A 1 92 ? 52.929 24.700 60.876 1.000 34.752 92 LEU AAA CA 1
ATOM 1277 C C . LEU A 1 92 ? 53.099 26.056 60.171 1.000 32.805 92 LEU AAA C 1
ATOM 1278 O O . LEU A 1 92 ? 53.830 26.104 59.174 1.000 33.687 92 LEU AAA O 1
ATOM 1294 N N . TYR A 1 93 ? 52.461 27.120 60.670 1.000 32.487 93 TYR AAA N 1
ATOM 1295 C CA . TYR A 1 93 ? 52.543 28.491 60.096 1.000 33.340 93 TYR AAA CA 1
ATOM 1296 C C . TYR A 1 93 ? 54.019 28.930 60.015 1.000 32.811 93 TYR AAA C 1
ATOM 1297 O O . TYR A 1 93 ? 54.453 29.451 58.974 1.000 31.871 93 TYR AAA O 1
ATOM 1315 N N . LYS A 1 94 ? 54.794 28.721 61.081 1.000 33.258 94 LYS AAA N 1
ATOM 1316 C CA . LYS A 1 94 ? 56.223 29.123 61.129 1.000 36.205 94 LYS AAA CA 1
ATOM 1317 C C . LYS A 1 94 ? 57.012 28.362 60.055 1.000 34.871 94 LYS AAA C 1
ATOM 1318 O O . LYS A 1 94 ? 57.816 28.990 59.363 1.000 36.027 94 LYS AAA O 1
ATOM 1337 N N . LEU A 1 95 ? 56.774 27.062 59.914 1.000 35.641 95 LEU AAA N 1
ATOM 1338 C CA . LEU A 1 95 ? 57.519 26.197 58.966 1.000 38.328 95 LEU AAA CA 1
ATOM 1339 C C . LEU A 1 95 ? 57.164 26.606 57.527 1.000 37.257 95 LEU AAA C 1
ATOM 1340 O O . LEU A 1 95 ? 58.088 26.736 56.693 1.000 36.713 95 LEU AAA O 1
ATOM 1356 N N . ILE A 1 96 ? 55.881 26.845 57.242 1.000 35.041 96 ILE AAA N 1
ATOM 1357 C CA . ILE A 1 96 ? 55.441 27.281 55.885 1.000 34.850 96 ILE AAA CA 1
ATOM 1358 C C . ILE A 1 96 ? 56.044 28.659 55.588 1.000 35.491 96 ILE AAA C 1
ATOM 1359 O O . ILE A 1 96 ? 56.564 28.834 54.467 1.000 35.568 96 ILE AAA O 1
ATOM 1375 N N . GLY A 1 97 ? 55.967 29.596 56.539 1.000 33.348 97 GLY AAA N 1
ATOM 1376 C CA . GLY A 1 97 ? 56.550 30.944 56.400 1.000 34.329 97 GLY AAA CA 1
ATOM 1377 C C . GLY A 1 97 ? 58.019 30.869 56.022 1.000 36.511 97 GLY AAA C 1
ATOM 1378 O O . GLY A 1 97 ? 58.430 31.582 55.079 1.000 37.088 97 GLY AAA O 1
ATOM 1382 N N . LYS A 1 98 ? 58.776 30.015 56.716 1.000 37.231 98 LYS AAA N 1
ATOM 1383 C CA . LYS A 1 98 ? 60.226 29.791 56.479 1.000 41.672 98 LYS AAA CA 1
ATOM 1384 C C . LYS A 1 98 ? 60.409 29.282 55.045 1.000 43.286 98 LYS AAA C 1
ATOM 1385 O O . LYS A 1 98 ? 61.282 29.809 54.329 1.000 45.441 98 LYS AAA O 1
ATOM 1391 N N . GLN A 1 99 ? 59.577 28.330 54.627 1.000 43.512 99 GLN AAA N 1
ATOM 1392 C CA . GLN A 1 99 ? 59.717 27.624 53.329 1.000 47.186 99 GLN AAA CA 1
ATOM 1393 C C . GLN A 1 99 ? 59.414 28.566 52.159 1.000 46.156 99 GLN AAA C 1
ATOM 1394 O O . GLN A 1 99 ? 60.052 28.387 51.115 1.000 52.148 99 GLN AAA O 1
ATOM 1408 N N . ILE A 1 100 ? 58.496 29.525 52.304 1.000 41.207 100 ILE AAA N 1
ATOM 1409 C CA . ILE A 1 100 ? 58.153 30.463 51.190 1.000 43.044 100 ILE AAA CA 1
ATOM 1410 C C . ILE A 1 100 ? 58.915 31.783 51.380 1.000 41.206 100 ILE AAA C 1
ATOM 1411 O O . ILE A 1 100 ? 58.682 32.717 50.593 1.000 41.944 100 ILE AAA O 1
ATOM 1427 N N . HIS A 1 101 ? 59.830 31.823 52.353 1.000 41.062 101 HIS AAA N 1
ATOM 1428 C CA . HIS A 1 101 ? 60.810 32.916 52.585 1.000 44.434 101 HIS AAA CA 1
ATOM 1429 C C . HIS A 1 101 ? 60.095 34.213 52.988 1.000 42.423 101 HIS AAA C 1
ATOM 1430 O O . HIS A 1 101 ? 60.602 35.295 52.639 1.000 41.964 101 HIS AAA O 1
ATOM 1445 N N . LEU A 1 102 ? 58.973 34.141 53.710 1.000 40.877 102 LEU AAA N 1
ATOM 1446 C CA . LEU A 1 102 ? 58.368 35.362 54.307 1.000 41.851 102 LEU AAA CA 1
ATOM 1447 C C . LEU A 1 102 ? 59.400 35.961 55.265 1.000 44.098 102 LEU AAA C 1
ATOM 1448 O O . LEU A 1 102 ? 60.021 35.190 56.023 1.000 44.215 102 LEU AAA O 1
ATOM 1464 N N . LYS A 1 103 ? 59.594 37.276 55.213 1.000 47.147 103 LYS AAA N 1
ATOM 1465 C CA . LYS A 1 103 ? 60.521 37.975 56.135 1.000 51.095 103 LYS AAA CA 1
ATOM 1466 C C . LYS A 1 103 ? 59.774 38.252 57.441 1.000 47.913 103 LYS AAA C 1
ATOM 1467 O O . LYS A 1 103 ? 58.551 38.043 57.492 1.000 45.698 103 LYS AAA O 1
ATOM 1486 N N . GLU A 1 104 ? 60.519 38.656 58.466 1.000 49.802 104 GLU AAA N 1
ATOM 1487 C CA . GLU A 1 104 ? 59.992 38.978 59.816 1.000 49.986 104 GLU AAA CA 1
ATOM 1488 C C . GLU A 1 104 ? 59.067 40.192 59.687 1.000 46.576 104 GLU AAA C 1
ATOM 1489 O O . GLU A 1 104 ? 59.449 41.178 59.027 1.000 47.705 104 GLU AAA O 1
ATOM 1501 N N . TYR A 1 105 ? 57.868 40.096 60.249 1.000 41.696 105 TYR AAA N 1
ATOM 1502 C CA . TYR A 1 105 ? 56.878 41.197 60.275 1.000 41.347 105 TYR AAA CA 1
ATOM 1503 C C . TYR A 1 105 ? 57.158 42.070 61.496 1.000 40.831 105 TYR AAA C 1
ATOM 1504 O O . TYR A 1 105 ? 57.862 41.613 62.408 1.000 41.185 105 TYR AAA O 1
ATOM 1522 N N . VAL A 1 106 ? 56.604 43.283 61.507 1.000 40.529 106 VAL AAA N 1
ATOM 1523 C CA . VAL A 1 106 ? 56.765 44.259 62.625 1.000 41.405 106 VAL AAA CA 1
ATOM 1524 C C . VAL A 1 106 ? 56.197 43.636 63.911 1.000 39.967 106 VAL AAA C 1
ATOM 1525 O O . VAL A 1 106 ? 56.749 43.909 64.990 1.000 41.187 106 VAL AAA O 1
ATOM 1538 N N . ARG A 1 107 ? 55.149 42.817 63.792 1.000 37.284 107 ARG AAA N 1
ATOM 1539 C CA . ARG A 1 107 ? 54.537 42.037 64.895 1.000 38.684 107 ARG AAA CA 1
ATOM 1540 C C . ARG A 1 107 ? 54.235 40.638 64.374 1.000 36.553 107 ARG AAA C 1
ATOM 1541 O O . ARG A 1 107 ? 53.836 40.487 63.215 1.000 33.582 107 ARG AAA O 1
ATOM 1562 N N . PRO A 1 108 ? 54.411 39.584 65.206 1.000 36.190 108 PRO AAA N 1
ATOM 1563 C CA . PRO A 1 108 ? 54.238 38.204 64.749 1.000 35.879 108 PRO AAA CA 1
ATOM 1564 C C . PRO A 1 108 ? 52.815 37.832 64.308 1.000 33.597 108 PRO AAA C 1
ATOM 1565 O O . PRO A 1 108 ? 52.677 36.873 63.591 1.000 32.911 108 PRO AAA O 1
ATOM 1576 N N . VAL A 1 109 ? 51.800 38.595 64.719 1.000 32.336 109 VAL AAA N 1
ATOM 1577 C CA . VAL A 1 109 ? 50.382 38.314 64.344 1.000 33.051 109 VAL AAA CA 1
ATOM 1578 C C . VAL A 1 109 ? 50.251 38.303 62.812 1.000 32.138 109 VAL AAA C 1
ATOM 1579 O O . VAL A 1 109 ? 49.427 37.528 62.287 1.000 31.857 109 VAL AAA O 1
ATOM 1592 N N . TYR A 1 110 ? 51.059 39.092 62.098 1.000 32.190 110 TYR AAA N 1
ATOM 1593 C CA . TYR A 1 110 ? 50.953 39.223 60.622 1.000 32.880 110 TYR AAA CA 1
ATOM 1594 C C . TYR A 1 110 ? 51.395 37.943 59.896 1.000 32.926 110 TYR AAA C 1
ATOM 1595 O O . TYR A 1 110 ? 51.003 37.778 58.728 1.000 32.686 110 TYR AAA O 1
ATOM 1613 N N . LEU A 1 111 ? 52.154 37.055 60.537 1.000 32.887 111 LEU AAA N 1
ATOM 1614 C CA . LEU A 1 111 ? 52.577 35.773 59.911 1.000 33.217 111 LEU AAA CA 1
ATOM 1615 C C . LEU A 1 111 ? 51.329 34.915 59.677 1.000 31.362 111 LEU AAA C 1
ATOM 1616 O O . LEU A 1 111 ? 51.035 34.569 58.510 1.000 30.780 111 LEU AAA O 1
ATOM 1632 N N . LYS A 1 112 ? 50.596 34.619 60.743 1.000 32.129 112 LYS AAA N 1
ATOM 1633 C CA . LYS A 1 112 ? 49.355 33.813 60.665 1.000 32.495 112 LYS AAA CA 1
ATOM 1634 C C . LYS A 1 112 ? 48.325 34.531 59.779 1.000 29.156 112 LYS AAA C 1
ATOM 1635 O O . LYS A 1 112 ? 47.697 33.843 58.973 1.000 29.961 112 LYS AAA O 1
ATOM 1654 N N . GLU A 1 113 ? 48.137 35.849 59.930 1.000 30.445 113 GLU AAA N 1
ATOM 1655 C CA . GLU A 1 113 ? 47.151 36.613 59.112 1.000 32.118 113 GLU AAA CA 1
ATOM 1656 C C . GLU A 1 113 ? 47.496 36.440 57.633 1.000 29.395 113 GLU AAA C 1
ATOM 1657 O O . GLU A 1 113 ? 46.594 36.129 56.841 1.000 30.014 113 GLU AAA O 1
ATOM 1669 N N . THR A 1 114 ? 48.765 36.628 57.274 1.000 28.493 114 THR AAA N 1
ATOM 1670 C CA . THR A 1 114 ? 49.222 36.557 55.865 1.000 29.486 114 THR AAA CA 1
ATOM 1671 C C . THR A 1 114 ? 48.963 35.141 55.345 1.000 27.960 114 THR AAA C 1
ATOM 1672 O O . THR A 1 114 ? 48.350 35.006 54.271 1.000 29.089 114 THR AAA O 1
ATOM 1683 N N . LEU A 1 115 ? 49.394 34.115 56.071 1.000 26.629 115 LEU AAA N 1
ATOM 1684 C CA . LEU A 1 115 ? 49.252 32.715 55.599 1.000 26.867 115 LEU AAA CA 1
ATOM 1685 C C . LEU A 1 115 ? 47.776 32.321 55.530 1.000 27.271 115 LEU AAA C 1
ATOM 1686 O O . LEU A 1 115 ? 47.398 31.676 54.541 1.000 27.821 115 LEU AAA O 1
ATOM 1702 N N . ASP A 1 116 ? 46.959 32.726 56.502 1.000 27.416 116 ASP AAA N 1
ATOM 1703 C CA . ASP A 1 116 ? 45.493 32.472 56.456 1.000 27.446 116 ASP AAA CA 1
ATOM 1704 C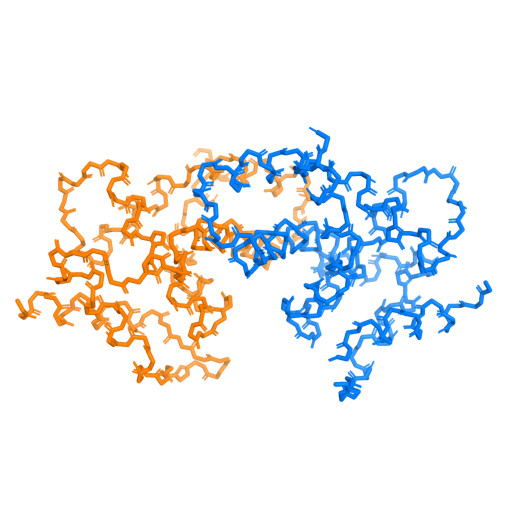 C . ASP A 1 116 ? 44.881 33.147 55.219 1.000 26.790 116 ASP AAA C 1
ATOM 1705 O O . ASP A 1 116 ? 44.069 32.515 54.550 1.000 26.296 116 ASP AAA O 1
ATOM 1714 N N . MET A 1 117 ? 45.250 34.393 54.921 1.000 27.409 117 MET AAA N 1
ATOM 1715 C CA . MET A 1 117 ? 44.700 35.109 53.748 1.000 27.716 117 MET AAA CA 1
ATOM 1716 C C . MET A 1 117 ? 45.129 34.406 52.456 1.000 27.430 117 MET AAA C 1
ATOM 1717 O O . MET A 1 117 ? 44.274 34.234 51.570 1.000 28.174 117 MET AAA O 1
ATOM 1731 N N . ILE A 1 118 ? 46.389 33.989 52.352 1.000 27.093 118 ILE AAA N 1
ATOM 1732 C CA . ILE A 1 118 ? 46.889 33.202 51.185 1.000 28.796 118 ILE AAA CA 1
ATOM 1733 C C . ILE A 1 118 ? 46.015 31.957 51.029 1.000 28.215 118 ILE AAA C 1
ATOM 1734 O O . ILE A 1 118 ? 45.537 31.691 49.904 1.000 27.800 118 ILE AAA O 1
ATOM 1750 N N . VAL A 1 119 ? 45.798 31.230 52.124 1.000 27.574 119 VAL AAA N 1
ATOM 1751 C CA . VAL A 1 119 ? 45.035 29.955 52.086 1.000 28.316 119 VAL AAA CA 1
ATOM 1752 C C . VAL A 1 119 ? 43.582 30.257 51.686 1.000 27.463 119 VAL AAA C 1
ATOM 1753 O O . VAL A 1 119 ? 43.034 29.496 50.863 1.000 27.850 119 VAL AAA O 1
ATOM 1766 N N . GLY A 1 120 ? 42.982 31.326 52.211 1.000 27.083 120 GLY AAA N 1
ATOM 1767 C CA . GLY A 1 120 ? 41.604 31.714 51.845 1.000 27.584 120 GLY AAA CA 1
ATOM 1768 C C . GLY A 1 120 ? 41.487 31.987 50.356 1.000 28.424 120 GLY AAA C 1
ATOM 1769 O O . GLY A 1 120 ? 40.520 31.520 49.727 1.000 28.022 120 GLY AAA O 1
ATOM 1773 N N . ILE A 1 121 ? 42.458 32.702 49.792 1.000 27.181 121 ILE AAA N 1
ATOM 1774 C CA . ILE A 1 121 ? 42.491 33.039 48.344 1.000 28.843 121 ILE AAA CA 1
ATOM 1775 C C . ILE A 1 121 ? 42.646 31.745 47.539 1.000 29.042 121 ILE AAA C 1
ATOM 1776 O O 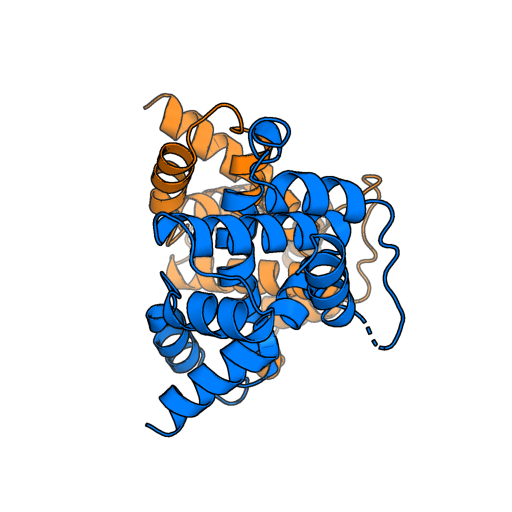. ILE A 1 121 ? 41.899 31.575 46.549 1.000 29.278 121 ILE AAA O 1
ATOM 1792 N N . LEU A 1 122 ? 43.577 30.873 47.933 1.000 27.918 122 LEU AAA N 1
ATOM 1793 C CA . LEU A 1 122 ? 43.801 29.569 47.252 1.000 28.274 122 LEU AAA CA 1
ATOM 1794 C C . LEU A 1 122 ? 42.507 28.755 47.287 1.000 28.559 122 LEU AAA C 1
ATOM 1795 O O . LEU A 1 122 ? 42.121 28.209 46.247 1.000 29.324 122 LEU AAA O 1
ATOM 1811 N N . PHE A 1 123 ? 41.831 28.705 48.428 1.000 28.280 123 PHE AAA N 1
ATOM 1812 C CA . PHE A 1 123 ? 40.558 27.955 48.543 1.000 28.752 123 PHE AAA CA 1
ATOM 1813 C C . PHE A 1 123 ? 39.501 28.550 47.595 1.000 28.550 123 PHE AAA C 1
ATOM 1814 O O . PHE A 1 123 ? 38.840 27.793 46.860 1.000 29.677 123 PHE AAA O 1
ATOM 1831 N N . ARG A 1 124 ? 39.329 29.871 47.600 1.000 28.270 124 ARG AAA N 1
ATOM 1832 C CA . ARG A 1 124 ? 38.274 30.530 46.788 1.000 30.228 124 ARG AAA CA 1
ATOM 1833 C C . ARG A 1 124 ? 38.567 30.334 45.297 1.000 31.799 124 ARG AAA C 1
ATOM 1834 O O . ARG A 1 124 ? 37.601 30.135 44.532 1.000 32.314 124 ARG AAA O 1
ATOM 1855 N N . CYS A 1 125 ? 39.840 30.354 44.895 1.000 30.469 125 CYS AAA N 1
ATOM 1856 C CA . CYS A 1 125 ? 40.245 30.277 43.465 1.000 31.988 125 CYS AAA CA 1
ATOM 1857 C C . CYS A 1 125 ? 40.322 28.831 42.971 1.000 30.594 125 CYS AAA C 1
ATOM 1858 O O . CYS A 1 125 ? 39.936 28.602 41.808 1.000 35.009 125 CYS AAA O 1
ATOM 1866 N N . TYR A 1 126 ? 40.807 27.901 43.794 1.000 30.172 126 TYR AAA N 1
ATOM 1867 C CA . TYR A 1 126 ? 41.210 26.540 43.348 1.000 32.154 126 TYR AAA CA 1
ATOM 1868 C C . TYR A 1 126 ? 40.554 25.431 44.166 1.000 32.021 126 TYR AAA C 1
ATOM 1869 O O . TYR A 1 126 ? 40.700 24.272 43.766 1.000 35.190 126 TYR AAA O 1
ATOM 1887 N N . GLY A 1 127 ? 39.879 25.753 45.268 1.000 30.814 127 GLY AAA N 1
ATOM 1888 C CA . GLY A 1 127 ? 39.269 24.751 46.158 1.000 31.091 127 GLY AAA CA 1
ATOM 1889 C C . GLY A 1 127 ? 40.252 24.159 47.155 1.000 29.024 127 GLY AAA C 1
ATOM 1890 O O . GLY A 1 127 ? 41.430 24.571 47.207 1.000 28.758 127 GLY AAA O 1
ATOM 1894 N N . ILE A 1 128 ? 39.783 23.187 47.926 1.000 28.565 128 ILE AAA N 1
ATOM 1895 C CA . ILE A 1 128 ? 40.542 22.643 49.085 1.000 28.582 128 ILE AAA CA 1
ATOM 1896 C C . ILE A 1 128 ? 41.797 21.888 48.614 1.000 28.540 128 ILE AAA C 1
ATOM 1897 O O . ILE A 1 128 ? 42.738 21.834 49.390 1.000 28.709 128 ILE AAA O 1
ATOM 1913 N N . THR A 1 129 ? 41.850 21.332 47.402 1.000 28.873 129 THR AAA N 1
ATOM 1914 C CA . THR A 1 129 ? 43.050 20.561 46.954 1.000 31.280 129 THR AAA CA 1
ATOM 1915 C C . THR A 1 129 ? 44.274 21.489 46.962 1.000 29.763 129 THR AAA C 1
ATOM 1916 O O . THR A 1 129 ? 45.361 21.013 47.309 1.000 31.203 129 THR AAA O 1
ATOM 1927 N N . ALA A 1 130 ? 44.102 22.769 46.625 1.000 29.741 130 ALA AAA N 1
ATOM 1928 C CA . ALA A 1 130 ? 45.195 23.770 46.594 1.000 29.982 130 ALA AAA CA 1
ATOM 1929 C C . ALA A 1 130 ? 45.710 23.994 48.013 1.000 28.737 130 ALA AAA C 1
ATOM 1930 O O . ALA A 1 130 ? 46.922 24.076 48.191 1.000 29.498 130 ALA AAA O 1
ATOM 1937 N N . VAL A 1 131 ? 44.799 24.086 48.986 1.000 28.475 131 VAL AAA N 1
ATOM 1938 C CA . VAL A 1 131 ? 45.149 24.279 50.424 1.000 28.186 131 VAL AAA CA 1
ATOM 1939 C C . VAL A 1 131 ? 45.930 23.051 50.903 1.000 27.089 131 VAL AAA C 1
ATOM 1940 O O . VAL A 1 131 ? 46.999 23.208 51.519 1.000 28.178 131 VAL AAA O 1
ATOM 1953 N N . TYR A 1 132 ? 45.410 21.866 50.612 1.000 27.216 132 TYR AAA N 1
ATOM 1954 C CA . TYR A 1 132 ? 46.032 20.563 50.941 1.000 29.088 132 TYR AAA CA 1
ATOM 1955 C C . TYR A 1 132 ? 47.475 20.565 50.424 1.000 28.988 132 TYR AAA C 1
ATOM 1956 O O . TYR A 1 132 ? 48.403 20.318 51.198 1.000 30.172 132 TYR AAA O 1
ATOM 1974 N N . LYS A 1 133 ? 47.657 20.867 49.140 1.000 30.162 133 LYS AAA N 1
ATOM 1975 C CA . LYS A 1 133 ? 48.990 20.833 48.483 1.000 32.433 133 LYS AAA CA 1
ATOM 1976 C C . LYS A 1 133 ? 49.892 21.899 49.111 1.000 31.123 133 LYS AAA C 1
ATOM 1977 O O . LYS A 1 133 ? 51.092 21.624 49.307 1.000 31.811 133 LYS AAA O 1
ATOM 1996 N N . PHE A 1 134 ? 49.337 23.064 49.438 1.000 29.159 134 PHE AAA N 1
ATOM 1997 C CA . PHE A 1 134 ? 50.097 24.204 50.015 1.000 29.965 134 PHE AAA CA 1
ATOM 1998 C C . PHE A 1 134 ? 50.717 23.820 51.370 1.000 30.079 134 PHE AAA C 1
ATOM 1999 O O . PHE A 1 134 ? 51.846 24.241 51.629 1.000 32.860 134 PHE AAA O 1
ATOM 2016 N N . ILE A 1 135 ? 50.024 23.042 52.206 1.000 30.015 135 ILE AAA N 1
ATOM 2017 C CA . ILE A 1 135 ? 50.474 22.753 53.603 1.000 30.233 135 ILE AAA CA 1
ATOM 2018 C C . ILE A 1 135 ? 51.061 21.343 53.725 1.000 31.510 135 ILE AAA C 1
ATOM 2019 O O . ILE A 1 135 ? 51.663 21.080 54.780 1.000 31.628 135 ILE AAA O 1
ATOM 2035 N N . GLN A 1 136 ? 50.865 20.438 52.757 1.000 31.361 136 GLN AAA N 1
ATOM 2036 C CA . GLN A 1 136 ? 50.995 18.985 53.070 1.000 33.916 136 GLN AAA CA 1
ATOM 2037 C C . GLN A 1 136 ? 52.431 18.628 53.456 1.000 35.474 136 GLN AAA C 1
ATOM 2038 O O . GLN A 1 136 ? 52.586 17.866 54.422 1.000 38.520 136 GLN AAA O 1
ATOM 2052 N N . GLU A 1 137 ? 53.447 19.131 52.758 1.000 36.519 137 GLU AAA N 1
ATOM 2053 C CA . GLU A 1 137 ? 54.837 18.696 53.045 1.000 39.767 137 GLU AAA CA 1
ATOM 2054 C C . GLU A 1 137 ? 55.198 19.033 54.501 1.000 37.770 137 GLU AAA C 1
ATOM 2055 O O . GLU A 1 137 ? 55.681 18.139 55.205 1.000 41.134 137 GLU AAA O 1
ATOM 2067 N N . GLU A 1 138 ? 54.958 20.270 54.940 1.000 36.299 138 GLU AAA N 1
ATOM 2068 C CA . GLU A 1 138 ? 55.304 20.748 56.305 1.000 37.468 138 GLU AAA CA 1
ATOM 2069 C C . GLU A 1 138 ? 54.437 20.024 57.342 1.000 35.593 138 GLU AAA C 1
ATOM 2070 O O . GLU A 1 138 ? 54.968 19.641 58.387 1.000 37.517 138 GLU AAA O 1
ATOM 2082 N N . PHE A 1 139 ? 53.146 19.834 57.075 1.000 34.146 139 PHE AAA N 1
ATOM 2083 C CA . PHE A 1 139 ? 52.226 19.176 58.041 1.000 34.518 139 PHE AAA CA 1
ATOM 2084 C C . PHE A 1 139 ? 52.627 17.708 58.230 1.000 36.246 139 PHE AAA C 1
ATOM 2085 O O . PHE A 1 139 ? 52.733 17.260 59.382 1.000 38.617 139 PHE AAA O 1
ATOM 2102 N N . ILE A 1 140 ? 52.876 16.986 57.136 1.000 38.670 140 ILE AAA N 1
ATOM 2103 C CA . ILE A 1 140 ? 53.223 15.534 57.175 1.000 40.849 140 ILE AAA CA 1
ATOM 2104 C C . ILE A 1 140 ? 54.541 15.363 57.934 1.000 42.516 140 ILE AAA C 1
ATOM 2105 O O . ILE A 1 140 ? 54.654 14.398 58.706 1.000 47.394 140 ILE AAA O 1
ATOM 2121 N N . LEU A 1 141 ? 55.484 16.285 57.748 1.000 43.426 141 LEU AAA N 1
ATOM 2122 C CA . LEU A 1 141 ? 56.785 16.279 58.466 1.000 47.939 141 LEU AAA CA 1
ATOM 2123 C C . LEU A 1 141 ? 56.538 16.408 59.975 1.000 46.984 141 LEU AAA C 1
ATOM 2124 O O . LEU A 1 141 ? 57.095 15.607 60.725 1.000 48.312 141 LEU AAA O 1
ATOM 2140 N N . LEU A 1 142 ? 55.718 17.372 60.398 1.000 44.707 142 LEU AAA N 1
ATOM 2141 C CA . LEU A 1 142 ? 55.412 17.617 61.834 1.000 47.437 142 LEU AAA CA 1
ATOM 2142 C C . LEU A 1 142 ? 54.692 16.404 62.436 1.000 46.671 142 LEU AAA C 1
ATOM 2143 O O . LEU A 1 142 ? 55.044 16.016 63.557 1.000 48.046 142 LEU AAA O 1
ATOM 2159 N N . VAL A 1 143 ? 53.720 15.832 61.722 1.000 44.993 143 VAL AAA N 1
ATOM 2160 C CA . VAL A 1 143 ? 52.910 14.674 62.204 1.000 47.159 143 VAL AAA CA 1
ATOM 2161 C C . VAL A 1 143 ? 53.832 13.457 62.355 1.000 50.615 143 VAL AAA C 1
ATOM 2162 O O . VAL A 1 143 ? 53.672 12.720 63.351 1.000 53.853 143 VAL AAA O 1
ATOM 2175 N N . ASN A 1 144 ? 54.772 13.260 61.424 1.000 50.746 144 ASN AAA N 1
ATOM 2176 C CA . ASN A 1 144 ? 55.773 12.158 61.494 1.000 54.868 144 ASN AAA CA 1
ATOM 2177 C C . ASN A 1 144 ? 56.667 12.362 62.728 1.000 57.538 144 ASN AAA C 1
ATOM 2178 O O . ASN A 1 144 ? 56.991 11.350 63.378 1.000 60.739 144 ASN AAA O 1
ATOM 2189 N N . GLN A 1 145 ? 57.031 13.609 63.057 1.000 59.027 145 GLN AAA N 1
ATOM 2190 C CA . GLN A 1 145 ? 57.811 13.942 64.284 1.000 63.644 145 GLN AAA CA 1
ATOM 2191 C C . GLN A 1 145 ? 56.993 13.558 65.526 1.000 65.488 145 GLN AAA C 1
ATOM 2192 O O . GLN A 1 145 ? 57.564 12.921 66.431 1.000 71.381 145 GLN AAA O 1
ATOM 2206 N N . ASP A 1 146 ? 55.708 13.928 65.569 1.000 63.174 146 ASP AAA N 1
ATOM 2207 C CA . ASP A 1 146 ? 54.765 13.529 66.652 1.000 65.058 146 ASP AAA CA 1
ATOM 2208 C C . ASP A 1 146 ? 54.741 11.999 66.758 1.000 67.672 146 ASP AAA C 1
ATOM 2209 O O . ASP A 1 146 ? 54.920 11.484 67.875 1.000 70.722 146 ASP AAA O 1
ATOM 2218 N N . ILE A 1 147 ? 54.523 11.319 65.625 1.000 68.991 147 ILE AAA N 1
ATOM 2219 C CA . ILE A 1 147 ? 54.387 9.836 65.514 1.000 70.586 147 ILE AAA CA 1
ATOM 2220 C C . ILE A 1 147 ? 55.701 9.181 65.965 1.000 75.913 147 ILE AAA C 1
ATOM 2221 O O . ILE A 1 147 ? 55.624 8.187 66.703 1.000 78.395 147 ILE AAA O 1
ATOM 2226 N N . ASN A 1 148 ? 56.855 9.737 65.575 1.000 77.107 148 ASN AAA N 1
ATOM 2227 C CA . ASN A 1 148 ? 58.199 9.212 65.950 1.000 84.656 148 ASN AAA CA 1
ATOM 2228 C C . ASN A 1 148 ? 58.500 9.565 67.416 1.000 92.765 148 ASN AAA C 1
ATOM 2229 O O . ASN A 1 148 ? 58.894 8.648 68.172 1.000 97.689 148 ASN AAA O 1
ATOM 2240 N N . ASN A 1 149 ? 58.314 10.834 67.805 1.000 91.289 149 ASN AAA N 1
ATOM 2241 C CA . ASN A 1 149 ? 58.588 11.351 69.176 1.000 93.446 149 ASN AAA CA 1
ATOM 2242 C C . ASN A 1 149 ? 57.341 11.153 70.049 1.000 95.239 149 ASN AAA C 1
ATOM 2243 O O . ASN A 1 149 ? 57.097 10.068 70.587 1.000 97.304 149 ASN AAA O 1
ATOM 2249 N N . THR B 1 4 ? 13.101 -0.863 52.771 1.000 68.095 4 THR BBB N 1
ATOM 2250 C CA . THR B 1 4 ? 13.714 -0.652 51.419 1.000 67.473 4 THR BBB CA 1
ATOM 2251 C C . THR B 1 4 ? 13.071 0.553 50.733 1.000 58.821 4 THR BBB C 1
ATOM 2252 O O . THR B 1 4 ? 13.820 1.368 50.223 1.000 52.581 4 THR BBB O 1
ATOM 2263 N N . ASP B 1 5 ? 11.735 0.624 50.688 1.000 67.419 5 ASP BBB N 1
ATOM 2264 C CA . ASP B 1 5 ? 11.005 1.859 50.288 1.000 63.930 5 ASP BBB CA 1
ATOM 2265 C C . ASP B 1 5 ? 11.514 3.014 51.163 1.000 54.230 5 ASP BBB C 1
ATOM 2266 O O . ASP B 1 5 ? 11.861 4.069 50.608 1.000 49.234 5 ASP BBB O 1
ATOM 2275 N N . THR B 1 6 ? 11.556 2.805 52.482 1.000 52.268 6 THR BBB N 1
ATOM 2276 C CA . THR B 1 6 ? 11.995 3.818 53.477 1.000 48.796 6 THR BBB CA 1
ATOM 2277 C C . THR B 1 6 ? 13.433 4.233 53.159 1.000 43.291 6 THR BBB C 1
ATOM 2278 O O . THR B 1 6 ? 13.705 5.446 53.166 1.000 40.525 6 THR BBB O 1
ATOM 2289 N N . VAL B 1 7 ? 14.309 3.264 52.881 1.000 42.179 7 VAL BBB N 1
ATOM 2290 C CA . VAL B 1 7 ? 15.750 3.511 52.573 1.000 41.496 7 VAL BBB CA 1
ATOM 2291 C C . VAL B 1 7 ? 15.852 4.282 51.252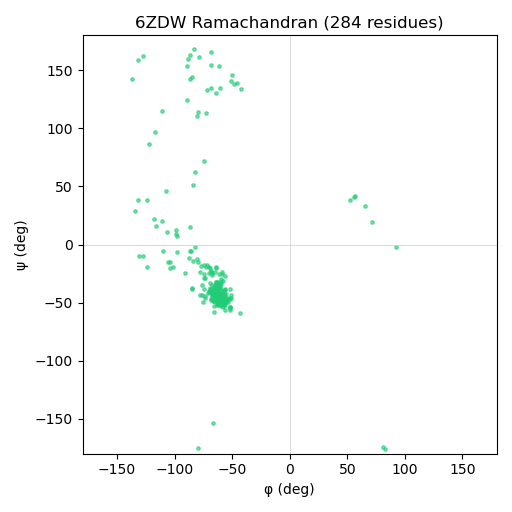 1.000 37.501 7 VAL BBB C 1
ATOM 2292 O O . VAL B 1 7 ? 16.580 5.271 51.210 1.000 33.306 7 VAL BBB O 1
ATOM 2305 N N . GLU B 1 8 ? 15.151 3.842 50.207 1.000 38.771 8 GLU BBB N 1
ATOM 2306 C CA . GLU B 1 8 ? 15.187 4.524 48.883 1.000 39.163 8 GLU BBB CA 1
ATOM 2307 C C . GLU B 1 8 ? 14.678 5.957 49.053 1.000 34.667 8 GLU BBB C 1
ATOM 2308 O O . GLU B 1 8 ? 15.300 6.858 48.506 1.000 35.095 8 GLU BBB O 1
ATOM 2320 N N . GLN B 1 9 ? 13.585 6.153 49.795 1.000 36.329 9 GLN BBB N 1
ATOM 2321 C CA . GLN B 1 9 ? 13.021 7.500 50.066 1.000 36.824 9 GLN BBB CA 1
ATOM 2322 C C . GLN B 1 9 ? 14.071 8.341 50.797 1.000 34.469 9 GLN BBB C 1
ATOM 2323 O O . GLN B 1 9 ? 14.257 9.522 50.446 1.000 33.391 9 GLN BBB O 1
ATOM 2337 N N . PHE B 1 10 ? 14.703 7.759 51.814 1.000 33.776 10 PHE BBB N 1
ATOM 2338 C CA . PHE B 1 10 ? 15.724 8.444 52.643 1.000 33.871 10 PHE BBB CA 1
ATOM 2339 C C . PHE B 1 10 ? 16.855 8.928 51.731 1.000 31.759 10 PHE BBB C 1
ATOM 2340 O O . PHE B 1 10 ? 17.261 10.100 51.812 1.000 31.883 10 PHE BBB O 1
ATOM 2357 N N . ILE B 1 11 ? 17.340 8.046 50.865 1.000 31.039 11 ILE BBB N 1
ATOM 2358 C CA . ILE B 1 11 ? 18.456 8.371 49.932 1.000 31.887 11 ILE BBB CA 1
ATOM 2359 C C . ILE B 1 11 ? 17.992 9.487 48.987 1.000 30.746 11 ILE BBB C 1
ATOM 2360 O O . ILE B 1 11 ? 18.772 10.426 48.758 1.000 30.571 11 ILE BBB O 1
ATOM 2376 N N . HIS B 1 12 ? 16.760 9.426 48.478 1.000 30.700 12 HIS BBB N 1
ATOM 2377 C CA . HIS B 1 12 ? 16.228 10.506 47.604 1.000 31.535 12 HIS BBB CA 1
ATOM 2378 C C . HIS B 1 12 ? 16.237 11.829 48.380 1.000 31.068 12 HIS BBB C 1
ATOM 2379 O O . HIS B 1 12 ? 16.664 12.842 47.820 1.000 30.711 12 HIS BBB O 1
ATOM 2394 N N . THR B 1 13 ? 15.792 11.823 49.638 1.000 32.040 13 THR BBB N 1
ATOM 2395 C CA . THR B 1 13 ? 15.760 13.040 50.487 1.000 33.586 13 THR BBB CA 1
ATOM 2396 C C . THR B 1 13 ? 17.169 13.647 50.579 1.000 31.370 13 THR BBB C 1
ATOM 2397 O O . THR B 1 13 ? 17.288 14.874 50.547 1.000 33.013 13 THR BBB O 1
ATOM 2408 N N . ILE B 1 14 ? 18.204 12.817 50.684 1.000 30.765 14 ILE BBB N 1
ATOM 2409 C CA . ILE B 1 14 ? 19.621 13.282 50.758 1.000 32.004 14 ILE BBB CA 1
ATOM 2410 C C . ILE B 1 14 ? 19.978 13.948 49.424 1.000 30.769 14 ILE BBB C 1
ATOM 2411 O O . ILE B 1 14 ? 20.440 15.094 49.443 1.000 32.985 14 ILE BBB O 1
ATOM 2427 N N . PHE B 1 15 ? 19.756 13.264 48.299 1.000 33.628 15 PHE BBB N 1
ATOM 2428 C CA . PHE B 1 15 ? 20.128 13.780 46.954 1.000 33.609 15 PHE BBB CA 1
ATOM 2429 C C . PHE B 1 15 ? 19.354 15.065 46.640 1.000 33.489 15 PHE BBB C 1
ATOM 2430 O O . PHE B 1 15 ? 19.936 15.952 46.011 1.000 34.632 15 PHE BBB O 1
ATOM 2447 N N . ALA B 1 16 ? 18.098 15.183 47.082 1.000 32.999 16 ALA BBB N 1
ATOM 2448 C CA . ALA B 1 16 ? 17.251 16.379 46.844 1.000 34.940 16 ALA BBB CA 1
ATOM 2449 C C . ALA B 1 16 ? 17.940 17.648 47.380 1.000 35.527 16 ALA BBB C 1
ATOM 2450 O O . ALA B 1 16 ? 17.681 18.728 46.831 1.000 37.899 16 ALA BBB O 1
ATOM 2457 N N . ARG B 1 17 ? 18.804 17.537 48.393 1.000 34.693 17 ARG BBB N 1
ATOM 2458 C CA . ARG B 1 17 ? 19.514 18.703 49.003 1.000 38.583 17 ARG BBB CA 1
ATOM 2459 C C . ARG B 1 17 ? 20.781 19.088 48.239 1.000 35.325 17 ARG BBB C 1
ATOM 2460 O O . ARG B 1 17 ? 21.336 20.154 48.522 1.000 43.776 17 ARG BBB O 1
ATOM 2481 N N . VAL B 1 18 ? 21.262 18.228 47.358 1.000 37.170 18 VAL BBB N 1
ATOM 2482 C CA . VAL B 1 18 ? 22.623 18.356 46.767 1.000 39.836 18 VAL BBB CA 1
ATOM 2483 C C . VAL B 1 18 ? 22.501 18.720 45.277 1.000 41.291 18 VAL BBB C 1
ATOM 2484 O O . VAL B 1 18 ? 21.976 17.919 44.476 1.000 45.311 18 VAL BBB O 1
ATOM 2497 N N . THR B 1 19 ? 22.966 19.907 44.916 1.000 39.900 19 THR BBB N 1
ATOM 2498 C CA . THR B 1 19 ? 22.999 20.385 43.515 1.000 42.725 19 THR BBB CA 1
ATOM 2499 C C . THR B 1 19 ? 24.418 20.841 43.193 1.000 42.846 19 THR BBB C 1
ATOM 2500 O O . THR B 1 19 ? 25.211 21.046 44.135 1.000 41.699 19 THR BBB O 1
ATOM 2511 N N . ASP B 1 20 ? 24.714 20.952 41.901 1.000 46.311 20 ASP BBB N 1
ATOM 2512 C CA . ASP B 1 20 ? 25.991 21.509 41.382 1.000 50.612 20 ASP BBB CA 1
ATOM 2513 C C . ASP B 1 20 ? 25.925 23.042 41.425 1.000 52.647 20 ASP BBB C 1
ATOM 2514 O O . ASP B 1 20 ? 24.903 23.599 41.899 1.000 50.023 20 ASP BBB O 1
ATOM 2523 N N . ASP B 1 21 ? 26.962 23.698 40.897 1.000 56.129 21 ASP BBB N 1
ATOM 2524 C CA . ASP B 1 21 ? 27.183 25.164 41.000 1.000 59.346 21 ASP BBB CA 1
ATOM 2525 C C . ASP B 1 21 ? 26.130 25.907 40.171 1.000 58.850 21 ASP BBB C 1
ATOM 2526 O O . ASP B 1 21 ? 25.905 27.102 40.447 1.000 64.378 21 ASP BBB O 1
ATOM 2535 N N . HIS B 1 22 ? 25.503 25.223 39.210 1.000 58.787 22 HIS BBB N 1
ATOM 2536 C CA . HIS B 1 22 ? 24.395 25.746 38.364 1.000 65.680 22 HIS BBB CA 1
ATOM 2537 C C . HIS B 1 22 ? 23.034 25.280 38.904 1.000 61.661 22 HIS BBB C 1
ATOM 2538 O O . HIS B 1 22 ? 22.020 25.483 38.191 1.000 66.438 22 HIS BBB O 1
ATOM 2553 N N . GLY B 1 23 ? 23.006 24.673 40.101 1.000 53.824 23 GLY BBB N 1
ATOM 2554 C CA . GLY B 1 23 ? 21.773 24.295 40.817 1.000 51.701 23 GLY BBB CA 1
ATOM 2555 C C . GLY B 1 23 ? 21.075 23.123 40.152 1.000 52.506 23 GLY BBB C 1
ATOM 2556 O O . GLY B 1 23 ? 19.872 22.919 40.419 1.000 52.474 23 GLY BBB O 1
ATOM 2560 N N . ARG B 1 24 ? 21.801 22.370 39.322 1.000 52.458 24 ARG BBB N 1
ATOM 2561 C CA . ARG B 1 24 ? 21.290 21.148 38.650 1.000 54.282 24 ARG BBB CA 1
ATOM 2562 C C . ARG B 1 24 ? 21.565 19.958 39.563 1.000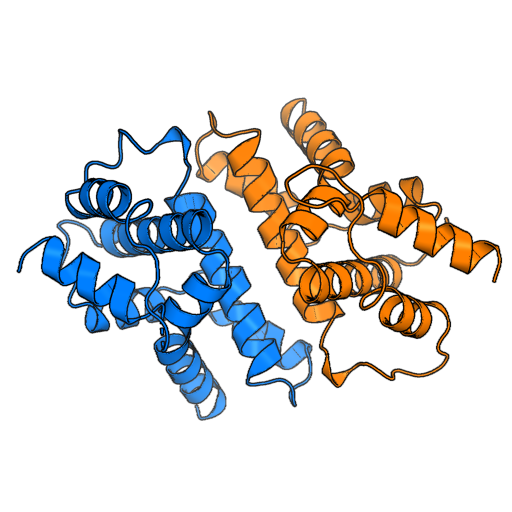 47.003 24 ARG BBB C 1
ATOM 2563 O O . ARG B 1 24 ? 22.480 19.995 40.383 1.000 44.737 24 ARG BBB O 1
ATOM 2584 N N . PRO B 1 25 ? 20.771 18.871 39.463 1.000 46.333 25 PRO BBB N 1
ATOM 2585 C CA . PRO B 1 25 ? 21.053 17.656 40.218 1.000 46.388 25 PRO BBB CA 1
ATOM 2586 C C . PRO B 1 25 ? 22.524 17.234 40.039 1.000 44.677 25 PRO BBB C 1
ATOM 2587 O O . PRO B 1 25 ? 23.057 17.435 38.963 1.000 46.401 25 PRO BBB O 1
ATOM 2598 N N . VAL B 1 26 ? 23.145 16.664 41.075 1.000 43.736 26 VAL BBB N 1
ATOM 2599 C CA . VAL B 1 26 ? 24.491 16.025 40.955 1.000 42.003 26 VAL BBB CA 1
ATOM 2600 C C . VAL B 1 26 ? 24.312 14.641 40.319 1.000 41.270 26 VAL BBB C 1
ATOM 2601 O O . VAL B 1 26 ? 23.165 14.127 40.306 1.000 40.221 26 VAL BBB O 1
ATOM 2614 N N . ASP B 1 27 ? 25.402 14.078 39.791 1.000 40.473 27 ASP BBB N 1
ATOM 2615 C CA . ASP B 1 27 ? 25.460 12.677 39.308 1.000 40.075 27 ASP BBB CA 1
ATOM 2616 C C . ASP B 1 27 ? 25.461 11.764 40.530 1.000 37.418 27 ASP BBB C 1
ATOM 2617 O O . ASP B 1 27 ? 26.452 11.778 41.276 1.000 37.783 27 ASP BBB O 1
ATOM 2626 N N . ILE B 1 28 ? 24.394 10.989 40.717 1.000 38.766 28 ILE BBB N 1
ATOM 2627 C CA . ILE B 1 28 ? 24.203 10.165 41.946 1.000 37.607 28 ILE BBB CA 1
ATOM 2628 C C . ILE B 1 28 ? 24.992 8.849 41.824 1.000 38.407 28 ILE BBB C 1
ATOM 2629 O O . ILE B 1 28 ? 25.021 8.098 42.807 1.000 38.854 28 ILE BBB O 1
ATOM 2645 N N . THR B 1 29 ? 25.663 8.607 40.694 1.000 39.046 29 THR BBB N 1
ATOM 2646 C CA . THR B 1 29 ? 26.316 7.313 40.354 1.000 41.467 29 THR BBB CA 1
ATOM 2647 C C . THR B 1 29 ? 27.242 6.868 41.500 1.000 40.151 29 THR BBB C 1
ATOM 2648 O O . THR B 1 29 ? 27.087 5.727 41.976 1.000 40.189 29 THR BBB O 1
ATOM 2659 N N . ALA B 1 30 ? 28.167 7.726 41.927 1.000 40.071 30 ALA BBB N 1
ATOM 2660 C CA . ALA B 1 30 ? 29.238 7.384 42.902 1.000 41.416 30 ALA BBB CA 1
ATOM 2661 C C . ALA B 1 30 ? 28.656 7.253 44.314 1.000 36.954 30 ALA BBB C 1
ATOM 2662 O O . ALA B 1 30 ? 28.977 6.272 45.033 1.000 36.113 30 ALA BBB O 1
ATOM 2669 N N . ALA B 1 31 ? 27.828 8.213 44.708 1.000 32.975 31 ALA BBB N 1
ATOM 2670 C CA . ALA B 1 31 ? 27.300 8.310 46.082 1.000 31.820 31 ALA BBB CA 1
ATOM 2671 C C . ALA B 1 31 ? 26.322 7.164 46.362 1.000 30.732 31 ALA BBB C 1
ATOM 2672 O O . ALA B 1 31 ? 26.335 6.678 47.495 1.000 31.633 31 ALA BBB O 1
ATOM 2679 N N . LEU B 1 32 ? 25.501 6.745 45.389 1.000 29.890 32 LEU BBB N 1
ATOM 2680 C CA . LEU B 1 32 ? 24.372 5.821 45.671 1.000 31.041 32 LEU BBB CA 1
ATOM 2681 C C . LEU B 1 32 ? 24.862 4.534 46.333 1.000 32.196 32 LEU BBB C 1
ATOM 2682 O O . LEU B 1 32 ? 24.369 4.188 47.407 1.000 32.507 32 LEU BBB O 1
ATOM 2698 N N . PRO B 1 33 ? 25.801 3.758 45.744 1.000 33.732 33 PRO BBB N 1
ATOM 2699 C CA . PRO B 1 33 ? 26.228 2.498 46.361 1.000 34.213 33 PRO BBB CA 1
ATOM 2700 C C . PRO B 1 33 ? 26.884 2.688 47.740 1.000 34.371 33 PRO BBB C 1
ATOM 2701 O O . PRO B 1 33 ? 26.722 1.810 48.589 1.000 35.340 33 PRO BBB O 1
ATOM 2712 N N . LEU B 1 34 ? 27.579 3.813 47.944 1.000 32.833 34 LEU BBB N 1
ATOM 2713 C CA . LEU B 1 34 ? 28.240 4.140 49.235 1.000 32.341 34 LEU BBB CA 1
ATOM 2714 C C . LEU B 1 34 ? 27.159 4.356 50.295 1.000 30.795 34 LEU BBB C 1
ATOM 2715 O O . LEU B 1 34 ? 27.268 3.759 51.373 1.000 33.072 34 LEU BBB O 1
ATOM 2731 N N . LEU B 1 35 ? 26.138 5.157 49.990 1.000 29.426 35 LEU BBB N 1
ATOM 2732 C CA . LEU B 1 35 ? 25.002 5.398 50.916 1.000 30.635 35 LEU BBB CA 1
ATOM 2733 C C . LEU B 1 35 ? 24.265 4.078 51.190 1.000 31.673 35 LEU BBB C 1
ATOM 2734 O O . LEU B 1 35 ? 23.949 3.809 52.359 1.000 31.590 35 LEU BBB O 1
ATOM 2750 N N . LYS B 1 36 ? 24.022 3.261 50.165 1.000 33.344 36 LYS BBB N 1
ATOM 2751 C CA . LYS B 1 36 ? 23.344 1.946 50.330 1.000 35.584 36 LYS BBB CA 1
ATOM 2752 C C . LYS B 1 36 ? 24.141 1.095 51.320 1.000 35.611 36 LYS BBB C 1
ATOM 2753 O O . LYS B 1 36 ? 23.521 0.494 52.219 1.000 37.289 36 LYS BBB O 1
ATOM 2772 N N . GLN B 1 37 ? 25.463 1.065 51.182 1.000 35.124 37 GLN BBB N 1
ATOM 2773 C CA . GLN B 1 37 ? 26.327 0.237 52.059 1.000 37.883 37 GLN BBB CA 1
ATOM 2774 C C . GLN B 1 37 ? 26.172 0.703 53.513 1.000 35.302 37 GLN BBB C 1
ATOM 2775 O O . GLN B 1 37 ? 25.931 -0.151 54.375 1.000 36.022 37 GLN BBB O 1
ATOM 2789 N N . ILE B 1 38 ? 26.294 2.001 53.792 1.000 31.636 38 ILE BBB N 1
ATOM 2790 C CA . ILE B 1 38 ? 26.327 2.478 55.206 1.000 32.756 38 ILE BBB CA 1
ATOM 2791 C C . ILE B 1 38 ? 24.912 2.406 55.806 1.000 32.379 38 ILE BBB C 1
ATOM 2792 O O . ILE B 1 38 ? 24.806 2.254 57.040 1.000 32.867 38 ILE BBB O 1
ATOM 2808 N N . LEU B 1 39 ? 23.863 2.471 54.981 1.000 31.578 39 LEU BBB N 1
ATOM 2809 C CA . LEU B 1 39 ? 22.462 2.527 55.478 1.000 33.361 39 LEU BBB CA 1
ATOM 2810 C C . LEU B 1 39 ? 21.859 1.126 55.620 1.000 35.149 39 LEU BBB C 1
ATOM 2811 O O . LEU B 1 39 ? 20.918 0.991 56.429 1.000 36.893 39 LEU BBB O 1
ATOM 2827 N N . THR B 1 40 ? 22.353 0.127 54.884 1.000 34.659 40 THR BBB N 1
ATOM 2828 C CA . THR B 1 40 ? 21.721 -1.221 54.814 1.000 37.669 40 THR BBB CA 1
ATOM 2829 C C . THR B 1 40 ? 22.696 -2.343 55.194 1.000 37.402 40 THR BBB C 1
ATOM 2830 O O . THR B 1 40 ? 22.200 -3.441 55.523 1.000 39.627 40 THR BBB O 1
ATOM 2841 N N . GLY B 1 41 ? 24.011 -2.096 55.144 1.000 35.514 41 GLY BBB N 1
ATOM 2842 C CA . GLY B 1 41 ? 25.052 -3.095 55.441 1.000 37.516 41 GLY BBB CA 1
ATOM 2843 C C . GLY B 1 41 ? 25.066 -3.464 56.913 1.000 38.923 41 GLY BBB C 1
ATOM 2844 O O . GLY B 1 41 ? 25.016 -2.551 57.763 1.000 38.393 41 GLY BBB O 1
ATOM 2848 N N . TYR B 1 42 ? 25.142 -4.761 57.208 1.000 41.720 42 TYR BBB N 1
ATOM 2849 C CA . TYR B 1 42 ? 25.223 -5.293 58.591 1.000 43.796 42 TYR BBB CA 1
ATOM 2850 C C . TYR B 1 42 ? 26.677 -5.306 59.064 1.000 45.227 42 TYR BBB C 1
ATOM 2851 O O . TYR B 1 42 ? 26.897 -5.617 60.240 1.000 48.925 42 TYR BBB O 1
ATOM 2869 N N . THR B 1 43 ? 27.622 -4.973 58.179 1.000 44.756 43 THR BBB N 1
ATOM 2870 C CA . THR B 1 43 ? 29.086 -4.996 58.440 1.000 46.438 43 THR BBB CA 1
ATOM 2871 C C . THR B 1 43 ? 29.699 -3.679 57.957 1.000 44.536 43 THR BBB C 1
ATOM 2872 O O . THR B 1 43 ? 29.065 -3.000 57.129 1.000 43.165 43 THR BBB O 1
ATOM 2883 N N . GLN B 1 44 ? 30.878 -3.324 58.468 1.000 46.594 44 GLN BBB N 1
ATOM 2884 C CA . GLN B 1 44 ? 31.660 -2.158 57.979 1.000 50.992 44 GLN BBB CA 1
ATOM 2885 C C . GLN B 1 44 ? 32.403 -2.610 56.719 1.000 56.515 44 GLN BBB C 1
ATOM 2886 O O . GLN B 1 44 ? 33.297 -3.465 56.858 1.000 67.418 44 GLN BBB O 1
ATOM 2900 N N . GLU B 1 45 ? 32.018 -2.106 55.540 1.000 56.221 45 GLU BBB N 1
ATOM 2901 C CA . GLU B 1 45 ? 32.677 -2.441 54.245 1.000 60.143 45 GLU BBB CA 1
ATOM 2902 C C . GLU B 1 45 ? 33.454 -1.230 53.698 1.000 58.228 45 GLU BBB C 1
ATOM 2903 O O . GLU B 1 45 ? 34.161 -1.424 52.692 1.000 59.913 45 GLU BBB O 1
ATOM 2915 N N . VAL B 1 46 ? 33.365 -0.047 54.332 1.000 55.889 46 VAL BBB N 1
ATOM 2916 C CA . VAL B 1 46 ? 33.988 1.220 53.829 1.000 56.280 46 VAL BBB CA 1
ATOM 2917 C C . VAL B 1 46 ? 34.712 1.970 54.967 1.000 59.364 46 VAL BBB C 1
ATOM 2918 O O . VAL B 1 46 ? 34.847 3.231 54.890 1.000 58.941 46 VAL BBB O 1
ATOM 2931 N N . ALA B 1 47 ? 35.209 1.232 55.970 1.000 57.033 47 ALA BBB N 1
ATOM 2932 C CA . ALA B 1 47 ? 36.023 1.758 57.098 1.000 52.545 47 ALA BBB CA 1
ATOM 2933 C C . ALA B 1 47 ? 37.271 2.479 56.552 1.000 52.541 47 ALA BBB C 1
ATOM 2934 O O . ALA B 1 47 ? 37.598 3.591 57.021 1.000 41.514 47 ALA BBB O 1
ATOM 2941 N N . GLU B 1 48 ? 37.923 1.889 55.550 1.000 58.449 48 GLU BBB N 1
ATOM 2942 C CA . GLU B 1 48 ? 39.192 2.414 54.975 1.000 62.437 48 GLU BBB CA 1
ATOM 2943 C C . GLU B 1 48 ? 38.969 3.837 54.440 1.000 60.984 48 GLU BBB C 1
ATOM 2944 O O . GLU B 1 48 ? 39.966 4.599 54.391 1.000 63.195 48 GLU BBB O 1
ATOM 2956 N N . HIS B 1 49 ? 37.725 4.188 54.070 1.000 56.506 49 HIS BBB N 1
ATOM 2957 C CA . HIS B 1 49 ? 37.377 5.495 53.443 1.000 55.755 49 HIS BBB CA 1
ATOM 2958 C C . HIS B 1 49 ? 37.236 6.609 54.493 1.000 53.439 49 HIS BBB C 1
ATOM 2959 O O . HIS B 1 49 ? 37.170 7.785 54.057 1.000 47.332 49 HIS BBB O 1
ATOM 2974 N N . LYS B 1 50 ? 37.174 6.274 55.798 1.000 50.459 50 LYS BBB N 1
ATOM 2975 C CA . LYS B 1 50 ? 37.169 7.259 56.920 1.000 42.113 50 LYS BBB CA 1
ATOM 2976 C C . LYS B 1 50 ? 36.071 8.309 56.703 1.000 34.251 50 LYS BBB C 1
ATOM 2977 O O . LYS B 1 50 ? 36.308 9.500 56.970 1.000 32.913 50 LYS BBB O 1
ATOM 2996 N N . PHE B 1 51 ? 34.917 7.905 56.191 1.000 32.241 51 PHE BBB N 1
ATOM 2997 C CA . PHE B 1 51 ? 33.841 8.855 55.815 1.000 31.942 51 PHE BBB CA 1
ATOM 2998 C C . PHE B 1 51 ? 33.399 9.658 57.043 1.000 30.627 51 PHE BBB C 1
ATOM 2999 O O . PHE B 1 51 ? 33.222 10.884 56.917 1.000 30.255 51 PHE BBB O 1
ATOM 3016 N N . ASN B 1 52 ? 33.257 9.002 58.199 1.000 32.608 52 ASN BBB N 1
ATOM 3017 C CA . ASN B 1 52 ? 32.764 9.656 59.440 1.000 35.211 52 ASN BBB CA 1
ATOM 3018 C C . ASN B 1 52 ? 33.786 10.706 59.891 1.000 32.802 52 ASN BBB C 1
ATOM 3019 O O . ASN B 1 52 ? 33.369 11.832 60.210 1.000 31.942 52 ASN BBB O 1
ATOM 3030 N N . TYR B 1 53 ? 35.075 10.373 59.872 1.000 31.491 53 TYR BBB N 1
ATOM 3031 C CA . TYR B 1 53 ? 36.169 11.291 60.288 1.000 33.076 53 TYR BBB CA 1
ATOM 3032 C C . TYR B 1 53 ? 36.174 12.535 59.391 1.000 32.164 53 TYR BBB C 1
ATOM 3033 O O . TYR B 1 53 ? 36.197 13.661 59.906 1.000 31.043 53 TYR BBB O 1
ATOM 3051 N N . ILE B 1 54 ? 36.144 12.335 58.074 1.000 32.291 54 ILE BBB N 1
ATOM 3052 C CA . ILE B 1 54 ? 36.138 13.437 57.070 1.000 33.272 54 ILE BBB CA 1
ATOM 3053 C C . ILE B 1 54 ? 34.838 14.241 57.205 1.000 30.427 54 ILE BBB C 1
ATOM 3054 O O . ILE B 1 54 ? 34.906 15.485 57.171 1.000 30.191 54 ILE BBB O 1
ATOM 3070 N N . GLY B 1 55 ? 33.700 13.562 57.374 1.000 29.109 55 GLY BBB N 1
ATOM 3071 C CA . GLY B 1 55 ? 32.389 14.222 57.518 1.000 29.553 55 GLY BBB CA 1
ATOM 3072 C C . GLY B 1 55 ? 32.352 15.166 58.708 1.000 29.267 55 GLY BBB C 1
ATOM 3073 O O . GLY B 1 55 ? 31.877 16.292 58.564 1.000 29.019 55 GLY BBB O 1
ATOM 3077 N N . GLU B 1 56 ? 32.850 14.717 59.855 1.000 30.585 56 GLU BBB N 1
ATOM 3078 C CA . GLU B 1 56 ? 32.928 15.522 61.098 1.000 32.701 56 GLU BBB CA 1
ATOM 3079 C C . GLU B 1 56 ? 33.679 16.825 60.791 1.000 31.919 56 GLU BBB C 1
ATOM 3080 O O . GLU B 1 56 ? 33.187 17.901 61.161 1.000 31.848 56 GLU BBB O 1
ATOM 3092 N N . SER B 1 57 ? 34.818 16.726 60.101 1.000 31.757 57 SER BBB N 1
ATOM 3093 C CA . SER B 1 57 ? 35.679 17.884 59.763 1.000 31.394 57 SER BBB CA 1
ATOM 3094 C C . SER B 1 57 ? 34.997 18.750 58.698 1.000 29.126 57 SER BBB C 1
ATOM 3095 O O . SER B 1 57 ? 35.034 19.979 58.822 1.000 29.012 57 SER BBB O 1
ATOM 3103 N N . ALA B 1 58 ? 34.382 18.130 57.690 1.000 28.706 58 ALA BBB N 1
ATOM 3104 C CA . ALA B 1 58 ? 33.723 18.838 56.570 1.000 30.188 58 ALA BBB CA 1
ATOM 3105 C C . ALA B 1 58 ? 32.557 19.692 57.093 1.000 28.187 58 ALA BBB C 1
ATOM 3106 O O . ALA B 1 58 ? 32.401 20.829 56.610 1.000 28.637 58 ALA BBB O 1
ATOM 3113 N N . VAL B 1 59 ? 31.784 19.198 58.068 1.000 28.247 59 VAL BBB N 1
ATOM 3114 C CA . VAL B 1 59 ? 30.660 19.980 58.662 1.000 29.897 59 VAL BBB CA 1
ATOM 3115 C C . VAL B 1 59 ? 31.229 21.249 59.308 1.000 27.899 59 VAL BBB C 1
ATOM 3116 O O . VAL B 1 59 ? 30.638 22.321 59.117 1.000 28.116 59 VAL BBB O 1
ATOM 3129 N N . GLN B 1 60 ? 32.338 21.134 60.039 1.000 29.783 60 GLN BBB N 1
ATOM 3130 C CA . GLN B 1 60 ? 32.993 22.294 60.702 1.000 30.262 60 GLN BBB CA 1
ATOM 3131 C C . GLN B 1 60 ? 33.363 23.329 59.634 1.000 28.309 60 GLN BBB C 1
ATOM 3132 O O . GLN B 1 60 ? 33.004 24.507 59.799 1.000 28.855 60 GLN BBB O 1
ATOM 3146 N N . PHE B 1 61 ? 34.026 22.904 58.559 1.000 28.568 61 PHE BBB N 1
ATOM 3147 C CA . PHE B 1 61 ? 34.480 23.815 57.479 1.000 28.989 61 PHE BBB CA 1
ATOM 3148 C C . PHE B 1 61 ? 33.262 24.473 56.811 1.000 28.020 61 PHE BBB C 1
ATOM 3149 O O . PHE B 1 61 ? 33.264 25.697 56.633 1.000 27.707 61 PHE BBB O 1
ATOM 3166 N N . ALA B 1 62 ? 32.230 23.693 56.481 1.000 28.082 62 ALA BBB N 1
ATOM 3167 C CA . ALA B 1 62 ? 30.999 24.181 55.814 1.000 28.149 62 ALA BBB CA 1
ATOM 3168 C C . ALA B 1 62 ? 30.317 25.252 56.682 1.000 28.066 62 ALA BBB C 1
ATOM 3169 O O . ALA B 1 62 ? 29.882 26.278 56.145 1.000 27.746 62 ALA BBB O 1
ATOM 3176 N N . MET B 1 63 ? 30.263 25.055 57.997 1.000 27.983 63 MET BBB N 1
ATOM 3177 C CA . MET B 1 63 ? 29.648 26.045 58.921 1.000 30.208 63 MET BBB CA 1
ATOM 3178 C C . MET B 1 63 ? 30.439 27.357 58.837 1.000 28.899 63 MET BBB C 1
ATOM 3179 O O . MET B 1 63 ? 29.820 28.413 58.773 1.000 29.551 63 MET BBB O 1
ATOM 3193 N N . HIS B 1 64 ? 31.769 27.291 58.789 1.000 30.070 64 HIS BBB N 1
ATOM 3194 C CA . HIS B 1 64 ? 32.637 28.497 58.694 1.000 31.541 64 HIS BBB CA 1
ATOM 3195 C C . HIS B 1 64 ? 32.370 29.220 57.363 1.000 29.017 64 HIS BBB C 1
ATOM 3196 O O . HIS B 1 64 ? 32.253 30.449 57.382 1.000 29.474 64 HIS BBB O 1
ATOM 3211 N N . LEU B 1 65 ? 32.232 28.490 56.254 1.000 28.487 65 LEU BBB N 1
ATOM 3212 C CA . LEU B 1 65 ? 31.906 29.087 54.931 1.000 29.215 65 LEU BBB CA 1
ATOM 3213 C C . LEU B 1 65 ? 30.531 29.769 54.998 1.000 29.691 65 LEU BBB C 1
ATOM 3214 O O . LEU B 1 65 ? 30.417 30.910 54.535 1.000 29.795 65 LEU BBB O 1
ATOM 3230 N N . ILE B 1 66 ? 29.531 29.119 55.592 1.000 29.083 66 ILE BBB N 1
ATOM 3231 C CA . ILE B 1 66 ? 28.160 29.701 55.713 1.000 29.849 66 ILE BBB CA 1
ATOM 3232 C C . ILE B 1 66 ? 28.245 31.003 56.525 1.000 31.012 66 ILE BBB C 1
ATOM 3233 O O . ILE B 1 66 ? 27.674 32.016 56.088 1.000 31.625 66 ILE BBB O 1
ATOM 3249 N N . LEU B 1 67 ? 28.955 31.001 57.656 1.000 30.057 67 LEU BBB N 1
ATOM 3250 C CA . LEU B 1 67 ? 29.137 32.222 58.485 1.000 32.354 67 LEU BBB CA 1
ATOM 3251 C C . LEU B 1 67 ? 29.819 33.325 57.664 1.000 31.502 67 LEU BBB C 1
ATOM 3252 O O . LEU B 1 67 ? 29.326 34.467 57.679 1.000 31.828 67 LEU BBB O 1
ATOM 3268 N N . ALA B 1 68 ? 30.899 33.007 56.951 1.000 30.833 68 ALA BBB N 1
ATOM 3269 C CA . ALA B 1 68 ? 31.648 33.997 56.149 1.000 32.343 68 ALA BBB CA 1
ATOM 3270 C C . ALA B 1 68 ? 30.735 34.563 55.051 1.000 31.999 68 ALA BBB C 1
ATOM 3271 O O . ALA B 1 68 ? 30.795 35.770 54.797 1.000 33.301 68 ALA BBB O 1
ATOM 3278 N N . ASP B 1 69 ? 29.890 33.724 54.451 1.000 32.226 69 ASP BBB N 1
ATOM 3279 C CA . ASP B 1 69 ? 29.033 34.110 53.296 1.000 34.373 69 ASP BBB CA 1
ATOM 3280 C C . ASP B 1 69 ? 27.853 34.960 53.770 1.000 36.094 69 ASP BBB C 1
ATOM 3281 O O . ASP B 1 69 ? 27.548 35.955 53.098 1.000 37.853 69 ASP BBB O 1
ATOM 3290 N N . HIS B 1 70 ? 27.214 34.570 54.873 1.000 36.781 70 HIS BBB N 1
ATOM 3291 C CA . HIS B 1 70 ? 25.882 35.081 55.287 1.000 40.552 70 HIS BBB CA 1
ATOM 3292 C C . HIS B 1 70 ? 26.015 36.129 56.392 1.000 39.491 70 HIS BBB C 1
ATOM 3293 O O . HIS B 1 70 ? 25.087 36.919 56.554 1.000 42.016 70 HIS BBB O 1
ATOM 3308 N N . PHE B 1 71 ? 27.142 36.161 57.099 1.000 39.530 71 PHE BBB N 1
ATOM 3309 C CA . PHE B 1 71 ? 27.318 36.988 58.320 1.000 42.395 71 PHE BBB CA 1
ATOM 3310 C C . PHE B 1 71 ? 28.637 37.759 58.196 1.000 40.483 71 PHE BBB C 1
ATOM 3311 O O . PHE B 1 71 ? 29.313 37.945 59.210 1.000 41.941 71 PHE BBB O 1
ATOM 3328 N N . SER B 1 72 ? 28.951 38.234 56.983 1.000 39.782 72 SER BBB N 1
ATOM 3329 C CA . SER B 1 72 ? 30.269 38.811 56.605 1.000 42.060 72 SER BBB CA 1
ATOM 3330 C C . SER B 1 72 ? 30.487 40.199 57.227 1.000 46.106 72 SER BBB C 1
ATOM 3331 O O . SER B 1 72 ? 31.649 40.624 57.287 1.000 50.403 72 SER BBB O 1
ATOM 3339 N N . LYS B 1 73 ? 29.428 40.891 57.659 1.000 47.707 73 LYS BBB N 1
ATOM 3340 C CA . LYS B 1 73 ? 29.527 42.251 58.261 1.000 49.747 73 LYS BBB CA 1
ATOM 3341 C C . LYS B 1 73 ? 30.091 42.156 59.686 1.000 45.483 73 LYS BBB C 1
ATOM 3342 O O . LYS B 1 73 ? 30.532 43.187 60.207 1.000 46.295 73 LYS BBB O 1
ATOM 3361 N N . TYR B 1 74 ? 30.062 40.966 60.286 1.000 42.096 74 TYR BBB N 1
ATOM 3362 C CA . TYR B 1 74 ? 30.475 40.712 61.689 1.000 43.171 74 TYR BBB CA 1
ATOM 3363 C C . TYR B 1 74 ? 31.984 40.455 61.771 1.000 40.666 74 TYR BBB C 1
ATOM 3364 O O . TYR B 1 74 ? 32.542 39.800 60.873 1.000 39.925 74 TYR BBB O 1
ATOM 3382 N N . GLU B 1 75 ? 32.610 40.962 62.840 1.000 39.063 75 GLU BBB N 1
ATOM 3383 C CA . GLU B 1 75 ? 33.990 40.621 63.282 1.000 38.365 75 GLU BBB CA 1
ATOM 3384 C C . GLU B 1 75 ? 34.198 39.102 63.253 1.000 36.738 75 GLU BBB C 1
ATOM 3385 O O . GLU B 1 75 ? 33.289 38.358 63.681 1.000 37.705 75 GLU BBB O 1
ATOM 3397 N N . ASN B 1 76 ? 35.375 38.665 62.800 1.000 35.959 76 ASN BBB N 1
ATOM 3398 C CA . ASN B 1 76 ? 35.785 37.237 62.804 1.000 36.575 76 ASN BBB CA 1
ATOM 3399 C C . ASN B 1 76 ? 35.586 36.637 64.201 1.000 37.001 76 ASN BBB C 1
ATOM 3400 O O . ASN B 1 76 ? 35.089 35.502 64.282 1.000 37.995 76 ASN BBB O 1
ATOM 3411 N N . GLY B 1 77 ? 35.965 37.373 65.253 1.000 39.306 77 GLY BBB N 1
ATOM 3412 C CA . GLY B 1 77 ? 35.879 36.923 66.654 1.000 41.615 77 GLY BBB CA 1
ATOM 3413 C C . GLY B 1 77 ? 34.448 36.601 67.035 1.000 41.833 77 GLY BBB C 1
ATOM 3414 O O . GLY B 1 77 ? 34.230 35.670 67.827 1.000 44.340 77 GLY BBB O 1
ATOM 3418 N N . CYS B 1 78 ? 33.501 37.342 66.468 1.000 41.805 78 CYS BBB N 1
ATOM 3419 C CA . CYS B 1 78 ? 32.047 37.141 66.659 1.000 43.683 78 CYS BBB CA 1
ATOM 3420 C C . CYS B 1 78 ? 31.585 35.889 65.889 1.000 39.578 78 CYS BBB C 1
ATOM 3421 O O . CYS B 1 78 ? 30.848 35.078 66.464 1.000 39.042 78 CYS BBB O 1
ATOM 3429 N N . LEU B 1 79 ? 32.033 35.699 64.648 1.000 36.505 79 LEU BBB N 1
ATOM 3430 C CA . LEU B 1 79 ? 31.744 34.464 63.867 1.000 35.497 79 LEU BBB CA 1
ATOM 3431 C C . LEU B 1 79 ? 32.333 33.249 64.597 1.000 35.281 79 LEU BBB C 1
ATOM 3432 O O . LEU B 1 79 ? 31.650 32.220 64.661 1.000 36.823 79 LEU BBB O 1
ATOM 3448 N N . SER B 1 80 ? 33.546 33.365 65.141 1.000 36.581 80 SER BBB N 1
ATOM 3449 C CA . SER B 1 80 ? 34.205 32.281 65.915 1.000 38.783 80 SER BBB CA 1
ATOM 3450 C C . SER B 1 80 ? 33.389 31.954 67.173 1.000 40.556 80 SER BBB C 1
ATOM 3451 O O . SER B 1 80 ? 33.267 30.755 67.504 1.000 43.324 80 SER BBB O 1
ATOM 3459 N N . ALA B 1 81 ? 32.856 32.972 67.855 1.000 40.767 81 ALA BBB N 1
ATOM 3460 C CA . ALA B 1 81 ? 32.014 32.806 69.059 1.000 43.602 81 ALA BBB CA 1
ATOM 3461 C C . ALA B 1 81 ? 30.796 31.963 68.678 1.000 43.758 81 ALA BBB C 1
ATOM 3462 O O . ALA B 1 81 ? 30.505 30.981 69.382 1.000 44.862 81 ALA BBB O 1
ATOM 3469 N N . ILE B 1 82 ? 30.143 32.309 67.568 1.000 41.173 82 ILE BBB N 1
ATOM 3470 C CA . ILE B 1 82 ? 28.944 31.578 67.062 1.000 41.394 82 ILE BBB CA 1
ATOM 3471 C C . ILE B 1 82 ? 29.332 30.122 66.785 1.000 40.488 82 ILE BBB C 1
ATOM 3472 O O . ILE B 1 82 ? 28.657 29.218 67.317 1.000 42.803 82 ILE BBB O 1
ATOM 3488 N N . ALA B 1 83 ? 30.391 29.918 66.001 1.000 40.883 83 ALA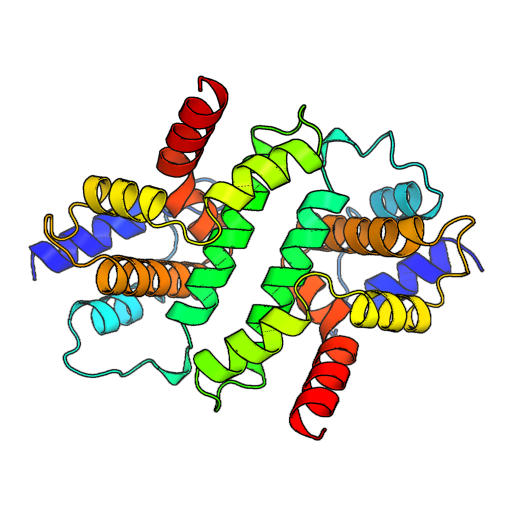 BBB N 1
ATOM 3489 C CA . ALA B 1 83 ? 30.890 28.595 65.551 1.000 40.794 83 ALA BBB CA 1
ATOM 3490 C C . ALA B 1 83 ? 31.198 27.705 66.761 1.000 40.912 83 ALA BBB C 1
ATOM 3491 O O . ALA B 1 83 ? 30.907 26.494 66.700 1.000 41.185 83 ALA BBB O 1
ATOM 3498 N N . LYS B 1 84 ? 31.761 28.288 67.822 1.000 44.146 84 LYS BBB N 1
ATOM 3499 C CA . LYS B 1 84 ? 32.211 27.536 69.017 1.000 46.696 84 LYS BBB CA 1
ATOM 3500 C C . LYS B 1 84 ? 31.013 26.799 69.623 1.000 45.936 84 LYS BBB C 1
ATOM 3501 O O . LYS B 1 84 ? 31.232 25.722 70.187 1.000 48.848 84 LYS BBB O 1
ATOM 3520 N N . LYS B 1 85 ? 29.797 27.330 69.482 1.000 44.826 85 LYS BBB N 1
ATOM 3521 C CA . LYS B 1 85 ? 28.561 26.683 70.007 1.000 48.577 85 LYS BBB CA 1
ATOM 3522 C C . LYS B 1 85 ? 28.327 25.346 69.281 1.000 45.526 85 LYS BBB C 1
ATOM 3523 O O . LYS B 1 85 ? 27.610 24.497 69.838 1.000 48.167 85 LYS BBB O 1
ATOM 3542 N N . TYR B 1 86 ? 28.931 25.151 68.101 1.000 42.577 86 TYR BBB N 1
ATOM 3543 C CA . TYR B 1 86 ? 28.680 23.999 67.190 1.000 40.206 86 TYR BBB CA 1
ATOM 3544 C C . TYR B 1 86 ? 29.941 23.146 66.987 1.000 38.838 86 TYR BBB C 1
ATOM 3545 O O . TYR B 1 86 ? 29.967 22.390 66.007 1.000 38.115 86 TYR BBB O 1
ATOM 3563 N N . THR B 1 87 ? 30.925 23.196 67.892 1.000 41.213 87 THR BBB N 1
ATOM 3564 C CA . THR B 1 87 ? 32.150 22.356 67.770 1.000 43.581 87 THR BBB CA 1
ATOM 3565 C C . THR B 1 87 ? 31.734 20.885 67.884 1.000 41.538 87 THR BBB C 1
ATOM 3566 O O . THR B 1 87 ? 32.374 20.039 67.246 1.000 41.100 87 THR BBB O 1
ATOM 3577 N N . VAL B 1 88 ? 30.688 20.596 68.661 1.000 44.916 88 VAL BBB N 1
ATOM 3578 C CA . VAL B 1 88 ? 29.933 19.310 68.584 1.000 47.343 88 VAL BBB CA 1
ATOM 3579 C C . VAL B 1 88 ? 28.508 19.664 68.175 1.000 46.943 88 VAL BBB C 1
ATOM 3580 O O . VAL B 1 88 ? 27.700 20.061 69.012 1.000 50.238 88 VAL BBB O 1
ATOM 3593 N N . PRO B 1 89 ? 28.185 19.570 66.864 1.000 43.849 89 PRO BBB N 1
ATOM 3594 C CA . PRO B 1 89 ? 26.940 20.125 66.326 1.000 43.962 89 PRO BBB CA 1
ATOM 3595 C C . PRO B 1 89 ? 25.703 19.217 66.463 1.000 44.623 89 PRO BBB C 1
ATOM 3596 O O . PRO B 1 89 ? 24.983 19.038 65.505 1.000 42.028 89 PRO BBB O 1
ATOM 3607 N N . LEU B 1 90 ? 25.438 18.717 67.669 1.000 48.379 90 LEU BBB N 1
ATOM 3608 C CA . LEU B 1 90 ? 24.300 17.797 67.941 1.000 50.358 90 LEU BBB CA 1
ATOM 3609 C C . LEU B 1 90 ? 22.968 18.506 67.677 1.000 46.759 90 LEU BBB C 1
ATOM 3610 O O . LEU B 1 90 ? 22.068 17.847 67.138 1.000 45.376 90 LEU BBB O 1
ATOM 3626 N N . GLN B 1 91 ? 22.855 19.795 68.012 1.000 48.139 91 GLN BBB N 1
ATOM 3627 C CA . GLN B 1 91 ? 21.616 20.590 67.782 1.000 50.459 91 GLN BBB CA 1
ATOM 3628 C C . GLN B 1 91 ? 21.346 20.683 66.271 1.000 45.067 91 GLN BBB C 1
ATOM 3629 O O . GLN B 1 91 ? 20.180 20.492 65.877 1.000 44.063 91 GLN BBB O 1
ATOM 3643 N N . LEU B 1 92 ? 22.376 20.933 65.458 1.000 41.089 92 LEU BBB N 1
ATOM 3644 C CA . LEU B 1 92 ? 22.269 20.986 63.974 1.000 39.467 92 LEU BBB CA 1
ATOM 3645 C C . LEU B 1 92 ? 21.816 19.624 63.437 1.000 37.709 92 LEU BBB C 1
ATOM 3646 O O . LEU B 1 92 ? 20.891 19.585 62.594 1.000 36.106 92 LEU BBB O 1
ATOM 3662 N N . TYR B 1 93 ? 22.471 18.559 63.896 1.000 35.961 93 TYR BBB N 1
ATOM 3663 C CA . TYR B 1 93 ? 22.226 17.160 63.472 1.000 37.050 93 TYR BBB CA 1
ATOM 3664 C C . TYR B 1 93 ? 20.809 16.731 63.855 1.000 38.637 93 TYR BBB C 1
ATOM 3665 O O . TYR B 1 93 ? 20.155 16.072 63.039 1.000 39.446 93 TYR BBB O 1
ATOM 3683 N N . LYS B 1 94 ? 20.337 17.102 65.045 1.000 41.978 94 LYS BBB N 1
ATOM 3684 C CA . LYS B 1 94 ? 18.962 16.761 65.499 1.000 44.077 94 LYS BBB CA 1
ATOM 3685 C C . LYS B 1 94 ? 17.958 17.411 64.544 1.000 42.444 94 LYS BBB C 1
ATOM 3686 O O . LYS B 1 94 ? 17.009 16.720 64.133 1.000 44.236 94 LYS BBB O 1
ATOM 3705 N N . LEU B 1 95 ? 18.194 18.674 64.173 1.000 41.409 95 LEU BBB N 1
ATOM 3706 C CA . LEU B 1 95 ? 17.307 19.462 63.274 1.000 43.033 95 LEU BBB CA 1
ATOM 3707 C C . LEU B 1 95 ? 17.345 18.872 61.855 1.000 41.071 95 LEU BBB C 1
ATOM 3708 O O . LEU B 1 95 ? 16.265 18.700 61.260 1.000 41.584 95 LEU BBB O 1
ATOM 3724 N N . ILE B 1 96 ? 18.525 18.542 61.329 1.000 37.095 96 ILE BBB N 1
ATOM 3725 C CA . ILE B 1 96 ? 18.644 17.878 59.996 1.000 37.048 96 ILE BBB CA 1
ATOM 3726 C C . ILE B 1 96 ? 17.942 16.509 60.048 1.000 36.792 96 ILE BBB C 1
ATOM 3727 O O . ILE B 1 96 ? 17.115 16.246 59.160 1.000 38.874 96 ILE BBB O 1
ATOM 3743 N N . GLY B 1 97 ? 18.231 15.674 61.048 1.000 38.294 97 GLY BBB N 1
ATOM 3744 C CA . GLY B 1 97 ? 17.580 14.359 61.216 1.000 39.918 97 GLY BBB CA 1
ATOM 3745 C C . GLY B 1 97 ? 16.062 14.465 61.159 1.000 42.979 97 GLY BBB C 1
ATOM 3746 O O . GLY B 1 97 ? 15.428 13.646 60.460 1.000 43.680 97 GLY BBB O 1
ATOM 3750 N N . LYS B 1 98 ? 15.491 15.443 61.869 1.000 45.344 98 LYS BBB N 1
ATOM 3751 C CA . LYS B 1 98 ? 14.030 15.715 61.883 1.000 49.662 98 LYS BBB CA 1
ATOM 3752 C C . LYS B 1 98 ? 13.578 15.997 60.444 1.000 48.129 98 LYS BBB C 1
ATOM 3753 O O . LYS B 1 98 ? 12.586 15.380 60.008 1.000 47.763 98 LYS BBB O 1
ATOM 3772 N N . GLN B 1 99 ? 14.304 16.859 59.724 1.000 46.042 99 GLN BBB N 1
ATOM 3773 C CA . GLN B 1 99 ? 13.918 17.327 58.364 1.000 47.971 99 GLN BBB CA 1
ATOM 3774 C C . GLN B 1 99 ? 13.989 16.168 57.359 1.000 46.462 99 GLN BBB C 1
ATOM 3775 O O . GLN B 1 99 ? 13.138 16.140 56.453 1.000 48.351 99 GLN BBB O 1
ATOM 3789 N N . ILE B 1 100 ? 14.933 15.236 57.500 1.000 40.450 100 ILE BBB N 1
ATOM 3790 C CA . ILE B 1 100 ? 15.112 14.140 56.499 1.000 41.781 100 ILE BBB CA 1
ATOM 3791 C C . ILE B 1 100 ? 14.433 12.851 56.985 1.000 43.593 100 ILE BBB C 1
ATOM 3792 O O . ILE B 1 100 ? 14.645 11.799 56.344 1.000 43.693 100 ILE BBB O 1
ATOM 3808 N N . HIS B 1 101 ? 13.604 12.940 58.033 1.000 47.468 101 HIS BBB N 1
ATOM 3809 C CA . HIS B 1 101 ? 12.789 11.819 58.582 1.000 51.839 101 HIS BBB CA 1
ATOM 3810 C C . HIS B 1 101 ? 13.710 10.651 58.949 1.000 52.223 101 HIS BBB C 1
ATOM 3811 O O . HIS B 1 101 ? 13.352 9.484 58.680 1.000 60.033 101 HIS BBB O 1
ATOM 3826 N N . LEU B 1 102 ? 14.860 10.962 59.543 1.000 51.134 102 LEU BBB N 1
ATOM 3827 C CA . LEU B 1 102 ? 15.716 9.968 60.228 1.000 55.024 102 LEU BBB CA 1
ATOM 3828 C C . LEU B 1 102 ? 14.961 9.509 61.479 1.000 67.025 102 LEU BBB C 1
ATOM 3829 O O . LEU B 1 102 ? 14.113 10.300 61.964 1.000 68.484 102 LEU BBB O 1
ATOM 3845 N N . LYS B 1 103 ? 15.233 8.295 61.975 1.000 75.282 103 LYS BBB N 1
ATOM 3846 C CA . LYS B 1 103 ? 14.551 7.713 63.169 1.000 82.637 103 LYS BBB CA 1
ATOM 3847 C C . LYS B 1 103 ? 14.406 8.801 64.253 1.000 90.064 103 LYS BBB C 1
ATOM 3848 O O . LYS B 1 103 ? 15.393 9.535 64.511 1.000 94.059 103 LYS BBB O 1
ATOM 3854 N N . GLU B 1 104 ? 13.211 8.917 64.848 1.000 93.389 104 GLU BBB N 1
ATOM 3855 C CA . GLU B 1 104 ? 12.812 10.021 65.769 1.000 95.004 104 GLU BBB CA 1
ATOM 3856 C C . GLU B 1 104 ? 13.563 9.915 67.108 1.000 91.807 104 GLU BBB C 1
ATOM 3857 O O . GLU B 1 104 ? 13.982 10.978 67.624 1.000 90.890 104 GLU BBB O 1
ATOM 3863 N N . TYR B 1 105 ? 13.722 8.695 67.649 1.000 90.864 105 TYR BBB N 1
ATOM 3864 C CA . TYR B 1 105 ? 14.262 8.414 69.011 1.000 87.852 105 TYR BBB CA 1
ATOM 3865 C C . TYR B 1 105 ? 15.681 7.820 68.926 1.000 84.133 105 TYR BBB C 1
ATOM 3866 O O . TYR B 1 105 ? 15.975 6.847 69.659 1.000 88.310 105 TYR BBB O 1
ATOM 3872 N N . VAL B 1 106 ? 16.545 8.415 68.092 1.000 74.450 106 VAL BBB N 1
ATOM 3873 C CA . VAL B 1 106 ? 17.936 7.946 67.801 1.000 67.122 106 VAL BBB CA 1
ATOM 3874 C C . VAL B 1 106 ? 18.924 8.566 68.801 1.000 70.037 106 VAL BBB C 1
ATOM 3875 O O . VAL B 1 106 ? 18.982 9.813 68.882 1.000 68.760 106 VAL BBB O 1
ATOM 3888 N N . ARG B 1 107 ? 19.682 7.710 69.504 1.000 70.025 107 ARG BBB N 1
ATOM 3889 C CA . ARG B 1 107 ? 20.791 8.047 70.446 1.000 68.130 107 ARG BBB CA 1
ATOM 3890 C C . ARG B 1 107 ? 21.729 9.053 69.786 1.000 63.834 107 ARG BBB C 1
ATOM 3891 O O . ARG B 1 107 ? 22.055 8.907 68.610 1.000 58.512 107 ARG BBB O 1
ATOM 3912 N N . PRO B 1 108 ? 22.198 10.090 70.522 1.000 66.950 108 PRO BBB N 1
ATOM 3913 C CA . PRO B 1 108 ? 22.974 11.183 69.926 1.000 64.420 108 PRO BBB CA 1
ATOM 3914 C C . PRO B 1 108 ? 24.250 10.735 69.194 1.000 57.532 108 PRO BBB C 1
ATOM 3915 O O . PRO B 1 108 ? 24.518 11.255 68.123 1.000 54.128 108 PRO BBB O 1
ATOM 3926 N N . VAL B 1 109 ? 25.006 9.807 69.791 1.000 55.909 109 VAL BBB N 1
ATOM 3927 C CA . VAL B 1 109 ? 26.297 9.293 69.238 1.000 55.790 109 VAL BBB CA 1
ATOM 3928 C C . VAL B 1 109 ? 26.053 8.620 67.877 1.000 50.181 109 VAL BBB C 1
ATOM 3929 O O . VAL B 1 109 ? 26.886 8.804 66.969 1.000 46.503 109 VAL BBB O 1
ATOM 3942 N N . TYR B 1 110 ? 24.972 7.850 67.741 1.000 48.096 110 TYR BBB N 1
ATOM 3943 C CA . TYR B 1 110 ? 24.617 7.143 66.484 1.000 46.736 110 TYR BBB CA 1
ATOM 3944 C C . TYR B 1 110 ? 24.078 8.142 65.459 1.000 41.250 110 TYR BBB C 1
ATOM 3945 O O . TYR B 1 110 ? 24.371 7.969 64.266 1.000 38.862 110 TYR BBB O 1
ATOM 3963 N N . LEU B 1 111 ? 23.296 9.129 65.909 1.000 40.854 111 LEU BBB N 1
ATOM 3964 C CA . LEU B 1 111 ? 22.809 10.242 65.052 1.000 41.745 111 LEU BBB CA 1
ATOM 3965 C C . LEU B 1 111 ? 24.024 10.937 64.443 1.000 38.497 111 LEU BBB C 1
ATOM 3966 O O . LEU B 1 111 ? 24.059 11.118 63.209 1.000 37.986 111 LEU BBB O 1
ATOM 3982 N N . LYS B 1 112 ? 24.971 11.328 65.297 1.000 38.289 112 LYS BBB N 1
ATOM 3983 C CA . LYS B 1 112 ? 26.194 12.060 64.887 1.000 37.275 112 LYS BBB CA 1
ATOM 3984 C C . LYS B 1 112 ? 27.009 11.208 63.910 1.000 34.500 112 LYS BBB C 1
ATOM 3985 O O . LYS B 1 112 ? 27.422 11.729 62.863 1.000 33.439 112 LYS BBB O 1
ATOM 4004 N N . GLU B 1 113 ? 27.259 9.947 64.249 1.000 35.709 113 GLU BBB N 1
ATOM 4005 C CA . GLU B 1 113 ? 28.102 9.069 63.399 1.000 36.657 113 GLU BBB CA 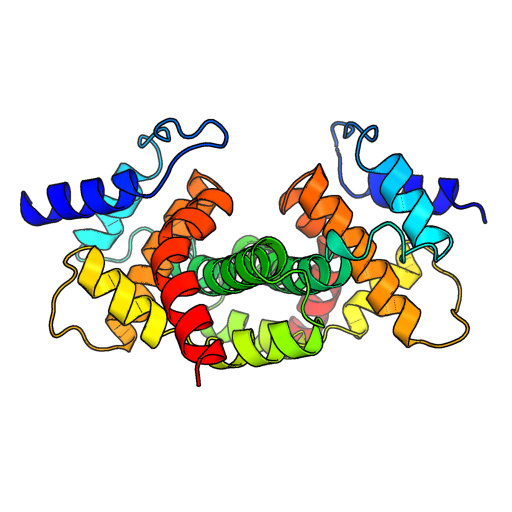1
ATOM 4006 C C . GLU B 1 113 ? 27.435 8.878 62.031 1.000 34.436 113 GLU BBB C 1
ATOM 4007 O O . GLU B 1 113 ? 28.141 8.947 61.006 1.000 32.707 113 GLU BBB O 1
ATOM 4019 N N . THR B 1 114 ? 26.122 8.648 62.013 1.000 33.922 114 THR BBB N 1
ATOM 4020 C CA . THR B 1 114 ? 25.336 8.423 60.768 1.000 33.553 114 THR BBB CA 1
ATOM 4021 C C . THR B 1 114 ? 25.411 9.665 59.865 1.000 31.260 114 THR BBB C 1
ATOM 4022 O O . THR B 1 114 ? 25.724 9.517 58.665 1.000 30.507 114 THR BBB O 1
ATOM 4033 N N . LEU B 1 115 ? 25.141 10.853 60.410 1.000 30.906 115 LEU BBB N 1
ATOM 4034 C CA . LEU B 1 115 ? 25.148 12.107 59.615 1.000 30.861 115 LEU BBB CA 1
ATOM 4035 C C . LEU B 1 115 ? 26.585 12.437 59.211 1.000 29.296 115 LEU BBB C 1
ATOM 4036 O O . LEU B 1 115 ? 26.766 12.836 58.061 1.000 29.421 115 LEU BBB O 1
ATOM 4052 N N . ASP B 1 116 ? 27.574 12.227 60.086 1.000 30.776 116 ASP BBB N 1
ATOM 4053 C CA . ASP B 1 116 ? 29.010 12.423 59.734 1.000 31.571 116 ASP BBB CA 1
ATOM 4054 C C . ASP B 1 116 ? 29.354 11.540 58.526 1.000 30.149 116 ASP BBB C 1
ATOM 4055 O O . ASP B 1 116 ? 30.045 12.015 57.613 1.000 30.312 116 ASP BBB O 1
ATOM 4064 N N . MET B 1 117 ? 28.897 10.292 58.509 1.000 29.508 117 MET BBB N 1
ATOM 4065 C CA . MET B 1 117 ? 29.240 9.357 57.405 1.000 31.674 117 MET BBB CA 1
ATOM 4066 C C . MET B 1 117 ? 28.576 9.827 56.104 1.000 28.397 117 MET BBB C 1
ATOM 4067 O O . MET B 1 117 ? 29.235 9.823 55.058 1.000 28.289 117 MET BBB O 1
ATOM 4081 N N . ILE B 1 118 ? 27.319 10.250 56.171 1.000 28.695 118 ILE BBB N 1
ATOM 4082 C CA . ILE B 1 118 ? 26.595 10.764 54.973 1.000 28.777 118 ILE BBB CA 1
ATOM 4083 C C . ILE B 1 118 ? 27.351 11.987 54.432 1.000 28.651 118 ILE BBB C 1
ATOM 4084 O O . ILE B 1 118 ? 27.603 12.049 53.219 1.000 28.061 118 ILE BBB O 1
ATOM 4100 N N . VAL B 1 119 ? 27.728 12.910 55.313 1.000 27.731 119 VAL BBB N 1
ATOM 4101 C CA . VAL B 1 119 ? 28.438 14.165 54.937 1.000 29.348 119 VAL BBB CA 1
ATOM 4102 C C . VAL B 1 119 ? 29.791 13.804 54.298 1.000 28.472 119 VAL BBB C 1
ATOM 4103 O O . VAL B 1 119 ? 30.145 14.421 53.281 1.000 29.157 119 VAL BBB O 1
ATOM 4116 N N . GLY B 1 120 ? 30.521 12.835 54.861 1.000 28.117 120 GLY BBB N 1
ATOM 4117 C CA . GLY B 1 120 ? 31.820 12.394 54.325 1.000 28.669 120 GLY BBB CA 1
ATOM 4118 C C . GLY B 1 120 ? 31.680 11.846 52.917 1.000 28.092 120 GLY BBB C 1
ATOM 4119 O O . GLY B 1 120 ? 32.510 12.165 52.062 1.000 28.556 120 GLY BBB O 1
ATOM 4123 N N . ILE B 1 121 ? 30.655 11.034 52.676 1.000 28.285 121 ILE BBB N 1
ATOM 4124 C CA . ILE B 1 121 ? 30.375 10.467 51.327 1.000 28.819 121 ILE BBB CA 1
ATOM 4125 C C . ILE B 1 121 ? 30.075 11.629 50.375 1.000 27.924 121 ILE BBB C 1
ATOM 4126 O O . ILE B 1 121 ? 30.654 11.649 49.277 1.000 29.428 121 ILE BBB O 1
ATOM 4142 N N . LEU B 1 122 ? 29.196 12.554 50.764 1.000 27.944 122 LEU BBB N 1
ATOM 4143 C CA . LEU B 1 122 ? 28.832 13.717 49.906 1.000 28.724 122 LEU BBB CA 1
ATOM 4144 C C . LEU B 1 122 ? 30.094 14.532 49.600 1.000 27.828 122 LEU BBB C 1
ATOM 4145 O O . LEU B 1 122 ? 30.277 14.931 48.438 1.000 28.249 122 LEU BBB O 1
ATOM 4161 N N . PHE B 1 123 ? 30.948 14.754 50.601 1.000 27.408 123 PHE BBB N 1
ATOM 4162 C CA . PHE B 1 123 ? 32.215 15.495 50.403 1.000 28.415 123 PHE BBB CA 1
ATOM 4163 C C . PHE B 1 123 ? 33.095 14.771 49.371 1.000 28.588 123 PHE BBB C 1
ATOM 4164 O O . PHE B 1 123 ? 33.589 15.413 48.444 1.000 30.027 123 PHE BBB O 1
ATOM 4181 N N . ARG B 1 124 ? 33.325 13.473 49.550 1.000 29.032 124 ARG BBB N 1
ATOM 4182 C CA . ARG B 1 124 ? 34.244 12.688 48.685 1.000 30.350 124 ARG BBB CA 1
ATOM 4183 C C . ARG B 1 124 ? 33.706 12.639 47.251 1.000 30.702 124 ARG BBB C 1
ATOM 4184 O O . ARG B 1 124 ? 34.518 12.635 46.324 1.000 32.898 124 ARG BBB O 1
ATOM 4205 N N . CYS B 1 125 ? 32.385 12.615 47.074 1.000 30.190 125 CYS BBB N 1
ATOM 4206 C CA . CYS B 1 125 ? 31.752 12.494 45.737 1.000 30.817 125 CYS BBB CA 1
ATOM 4207 C C . CYS B 1 125 ? 31.630 13.870 45.057 1.000 30.761 125 CYS BBB C 1
ATOM 4208 O O . CYS B 1 125 ? 31.793 13.921 43.827 1.000 32.679 125 CYS BBB O 1
ATOM 4216 N N . TYR B 1 126 ? 31.327 14.937 45.805 1.000 30.728 126 TYR BBB N 1
ATOM 4217 C CA . TYR B 1 126 ? 30.814 16.213 45.236 1.000 31.164 126 TYR BBB CA 1
ATOM 4218 C C . TYR B 1 126 ? 31.573 17.436 45.756 1.000 30.401 126 TYR BBB C 1
ATOM 4219 O O . TYR B 1 126 ? 31.338 18.529 45.211 1.000 32.867 126 TYR BBB O 1
ATOM 4237 N N . GLY B 1 127 ? 32.433 17.277 46.766 1.000 29.708 127 GLY BBB N 1
ATOM 4238 C CA . GLY B 1 127 ? 33.167 18.397 47.383 1.000 30.501 127 GLY BBB CA 1
ATOM 4239 C C . GLY B 1 127 ? 32.336 19.164 48.399 1.000 28.762 127 GLY BBB C 1
ATOM 4240 O O . GLY B 1 127 ? 31.189 18.762 48.711 1.000 27.986 127 GLY BBB O 1
ATOM 4244 N N . ILE B 1 128 ? 32.895 20.260 48.900 1.000 28.284 128 ILE BBB N 1
ATOM 4245 C CA . ILE B 1 128 ? 32.365 20.961 50.102 1.000 28.998 128 ILE BBB CA 1
ATOM 4246 C C . ILE B 1 128 ? 31.031 21.644 49.789 1.000 28.644 128 ILE BBB C 1
ATOM 4247 O O . ILE B 1 128 ? 30.276 21.825 50.739 1.000 29.790 128 ILE BBB O 1
ATOM 4263 N N . THR B 1 129 ? 30.715 21.993 48.541 1.000 29.097 129 THR BBB N 1
ATOM 4264 C CA . THR B 1 129 ? 29.430 22.692 48.234 1.000 31.384 129 THR BBB CA 1
ATOM 4265 C C . THR B 1 129 ? 28.259 21.765 48.580 1.000 28.877 129 THR BBB C 1
ATOM 4266 O O . THR B 1 129 ? 27.212 22.277 49.000 1.000 30.790 129 THR BBB O 1
ATOM 4277 N N . ALA B 1 130 ? 28.431 20.450 48.430 1.000 28.301 130 ALA BBB N 1
ATOM 4278 C CA . ALA B 1 130 ? 27.384 19.453 48.743 1.000 28.488 130 ALA BBB CA 1
ATOM 4279 C C . ALA B 1 130 ? 27.129 19.464 50.250 1.000 28.274 130 ALA BBB C 1
ATOM 4280 O O . ALA B 1 130 ? 25.958 19.385 50.661 1.000 29.489 130 ALA BBB O 1
ATOM 4287 N N . VAL B 1 131 ? 28.195 19.573 51.047 1.000 27.960 131 VAL BBB N 1
ATOM 4288 C CA . VAL B 1 131 ? 28.099 19.595 52.535 1.000 27.946 131 VAL BBB CA 1
ATOM 4289 C C . VAL B 1 131 ? 27.409 20.899 52.950 1.000 27.923 131 VAL BBB C 1
ATOM 4290 O O . VAL B 1 131 ? 26.474 20.845 53.777 1.000 28.508 131 VAL BBB O 1
ATOM 4303 N N . TYR B 1 132 ? 27.857 22.015 52.381 1.000 27.529 132 TYR BBB N 1
ATOM 4304 C CA . TYR B 1 132 ? 27.292 23.371 52.591 1.000 28.766 132 TYR BBB CA 1
ATOM 4305 C C . TYR B 1 132 ? 25.782 23.301 52.342 1.000 28.577 132 TYR BBB C 1
ATOM 4306 O O . TYR B 1 132 ? 25.001 23.668 53.223 1.000 29.595 132 TYR BBB O 1
ATOM 4324 N N . LYS B 1 133 ? 25.380 22.805 51.176 1.000 28.712 133 LYS BBB N 1
ATOM 4325 C CA . LYS B 1 133 ? 23.951 22.736 50.778 1.000 31.867 133 LYS BBB CA 1
ATOM 4326 C C . LYS B 1 133 ? 23.180 21.779 51.693 1.000 31.427 133 LYS BBB C 1
ATOM 4327 O O . LYS B 1 133 ? 22.011 22.091 52.018 1.000 33.342 133 LYS BBB O 1
ATOM 4346 N N . PHE B 1 134 ? 23.799 20.673 52.108 1.000 29.042 134 PHE BBB N 1
ATOM 4347 C CA . PHE B 1 134 ? 23.170 19.652 52.983 1.000 29.427 134 PHE BBB CA 1
ATOM 4348 C C . PHE B 1 134 ? 22.771 20.285 54.329 1.000 30.186 134 PHE BBB C 1
ATOM 4349 O O . PHE B 1 134 ? 21.698 19.937 54.837 1.000 31.682 134 PHE BBB O 1
ATOM 4366 N N . ILE B 1 135 ? 23.580 21.203 54.878 1.000 30.199 135 ILE BBB N 1
ATOM 4367 C CA . ILE B 1 135 ? 23.386 21.718 56.266 1.000 30.339 135 ILE BBB CA 1
ATOM 4368 C C . ILE B 1 135 ? 22.825 23.147 56.290 1.000 31.375 135 ILE BBB C 1
ATOM 4369 O O . ILE B 1 135 ? 22.401 23.556 57.379 1.000 32.996 135 ILE BBB O 1
ATOM 4385 N N . GLN B 1 136 ? 22.843 23.901 55.184 1.000 31.800 136 GLN BBB N 1
ATOM 4386 C CA . GLN B 1 136 ? 22.766 25.389 55.268 1.000 33.367 136 GLN BBB CA 1
ATOM 4387 C C . GLN B 1 136 ? 21.416 25.864 55.815 1.000 34.761 136 GLN BBB C 1
ATOM 4388 O O . GLN B 1 136 ? 21.425 26.830 56.595 1.000 36.243 136 GLN BBB O 1
ATOM 4402 N N . GLU B 1 137 ? 20.299 25.248 55.424 1.000 35.308 137 GLU BBB N 1
ATOM 4403 C CA . GLU B 1 137 ? 18.963 25.764 55.817 1.000 39.802 137 GLU BBB CA 1
ATOM 4404 C C . GLU B 1 137 ? 18.844 25.703 57.348 1.000 40.243 137 GLU BBB C 1
ATOM 4405 O O . GLU B 1 137 ? 18.491 26.740 57.964 1.000 41.383 137 GLU BBB O 1
ATOM 4417 N N . GLU B 1 138 ? 19.162 24.547 57.938 1.000 37.580 138 GLU BBB N 1
ATOM 4418 C CA . GLU B 1 138 ? 19.023 24.286 59.396 1.000 38.954 138 GLU BBB CA 1
ATOM 4419 C C . GLU B 1 138 ? 20.070 25.115 60.147 1.000 37.406 138 GLU BBB C 1
ATOM 4420 O O . GLU B 1 138 ? 19.741 25.693 61.192 1.000 39.527 138 GLU BBB O 1
ATOM 4432 N N . PHE B 1 139 ? 21.283 25.216 59.609 1.000 35.545 139 PHE BBB N 1
ATOM 4433 C CA . PHE B 1 139 ? 22.387 25.947 60.280 1.000 35.493 139 PHE BBB CA 1
ATOM 4434 C C . PHE B 1 139 ? 22.064 27.442 60.326 1.000 36.675 139 PHE BBB C 1
ATOM 4435 O O . PHE B 1 139 ? 22.226 28.039 61.399 1.000 38.581 139 PHE BBB O 1
ATOM 4452 N N . ILE B 1 140 ? 21.619 28.021 59.207 1.000 36.911 140 ILE BBB N 1
ATOM 4453 C CA . ILE B 1 140 ? 21.271 29.471 59.124 1.000 39.803 140 ILE BBB CA 1
ATOM 4454 C C . ILE B 1 140 ? 20.101 29.746 60.078 1.000 42.075 140 ILE BBB C 1
ATOM 4455 O O . ILE B 1 140 ? 20.122 30.794 60.738 1.000 45.158 140 ILE BBB O 1
ATOM 4471 N N . LEU B 1 141 ? 19.145 28.822 60.189 1.000 41.355 141 LEU BBB N 1
ATOM 4472 C CA . LEU B 1 141 ? 17.999 28.948 61.127 1.000 46.022 141 LEU BBB CA 1
ATOM 4473 C C . LEU B 1 141 ? 18.538 29.053 62.555 1.000 45.390 141 LEU BBB C 1
ATOM 4474 O O . LEU B 1 141 ? 18.151 29.995 63.260 1.000 47.335 141 LEU BBB O 1
ATOM 4490 N N . LEU B 1 142 ? 19.411 28.126 62.949 1.000 43.016 142 LEU BBB N 1
ATOM 4491 C CA . LEU B 1 142 ? 19.981 28.062 64.318 1.000 45.690 142 LEU BBB CA 1
ATOM 4492 C C . LEU B 1 142 ? 20.786 29.335 64.601 1.000 46.569 142 LEU BBB C 1
ATOM 4493 O O . LEU B 1 142 ? 20.564 29.941 65.655 1.000 51.281 142 LEU BBB O 1
ATOM 4509 N N . VAL B 1 143 ? 21.667 29.743 63.687 1.000 43.368 143 VAL BBB N 1
ATOM 4510 C CA . VAL B 1 143 ? 22.520 30.954 63.867 1.000 44.714 143 VAL BBB CA 1
ATOM 4511 C C . VAL B 1 143 ? 21.620 32.184 64.064 1.000 48.454 143 VAL BBB C 1
ATOM 4512 O O . VAL B 1 143 ? 21.915 32.984 64.968 1.000 51.272 143 VAL BBB O 1
ATOM 4525 N N . ASN B 1 144 ? 20.558 32.329 63.265 1.000 47.523 144 ASN BBB N 1
ATOM 4526 C CA . ASN B 1 144 ? 19.634 33.493 63.348 1.000 51.433 144 ASN BBB CA 1
ATOM 4527 C C . ASN B 1 144 ? 18.959 33.499 64.726 1.000 55.559 144 ASN BBB C 1
ATOM 4528 O O . ASN B 1 144 ? 18.787 34.598 65.284 1.000 59.995 144 ASN BBB O 1
ATOM 4539 N N . GLN B 1 145 ? 18.619 32.323 65.265 1.000 59.056 145 GLN BBB N 1
ATOM 4540 C CA . GLN B 1 145 ? 18.069 32.167 66.641 1.000 65.334 145 GLN BBB CA 1
ATOM 4541 C C . GLN B 1 145 ? 19.134 32.586 67.664 1.000 67.444 145 GLN BBB C 1
ATOM 4542 O O . GLN B 1 145 ? 18.777 33.322 68.599 1.000 73.936 145 GLN BBB O 1
ATOM 4556 N N . ASP B 1 146 ? 20.386 32.141 67.490 1.000 67.119 146 ASP BBB N 1
ATOM 4557 C CA . ASP B 1 146 ? 21.541 32.516 68.357 1.000 68.308 146 ASP BBB CA 1
ATOM 4558 C C . ASP B 1 146 ? 21.645 34.044 68.440 1.000 70.290 146 ASP BBB C 1
ATOM 4559 O O . ASP B 1 146 ? 21.813 34.570 69.563 1.000 75.075 146 ASP BBB O 1
ATOM 4568 N N . ILE B 1 147 ? 21.547 34.726 67.295 1.000 66.758 147 ILE BBB N 1
ATOM 4569 C CA . ILE B 1 147 ? 21.724 36.204 67.187 1.000 70.461 147 ILE BBB CA 1
ATOM 4570 C C . ILE B 1 147 ? 20.497 36.913 67.782 1.000 77.737 147 ILE BBB C 1
ATOM 4571 O O . ILE B 1 147 ? 20.672 38.036 68.300 1.000 82.874 147 ILE BBB O 1
ATOM 4587 N N . ASN B 1 148 ? 19.315 36.283 67.743 1.000 82.144 148 ASN BBB N 1
ATOM 4588 C CA . ASN B 1 148 ? 18.070 36.801 68.381 1.000 86.793 148 ASN BBB CA 1
ATOM 4589 C C . ASN B 1 148 ? 18.167 36.677 69.909 1.000 91.363 148 ASN BBB C 1
ATOM 4590 O O . ASN B 1 148 ? 17.373 37.353 70.596 1.000 94.204 148 ASN BBB O 1
ATOM 4601 N N . ASN B 1 149 ? 19.096 35.850 70.409 1.000 90.049 149 ASN BBB N 1
ATOM 4602 C CA . ASN B 1 149 ? 19.258 35.476 71.843 1.000 92.846 149 ASN BBB CA 1
ATOM 4603 C C . ASN B 1 149 ? 18.134 34.503 72.219 1.000 94.485 149 ASN BBB C 1
ATOM 4604 O O . ASN B 1 149 ? 17.738 33.657 71.409 1.000 86.567 149 ASN BBB O 1
#